Protein AF-A0A9J6CVR7-F1 (afdb_monomer)

Radius of gyration: 28.87 Å; Cα contacts (8 Å, |Δi|>4): 566; chains: 1; bounding box: 54×64×88 Å

pLDDT: mean 74.1, std 21.42, range [26.06, 96.94]

Structure (mmCIF, N/CA/C/O backbone):
data_AF-A0A9J6CVR7-F1
#
_entry.id   AF-A0A9J6CVR7-F1
#
loop_
_atom_site.group_PDB
_atom_site.id
_atom_site.type_symbol
_atom_site.label_atom_id
_atom_site.label_alt_id
_atom_site.label_comp_id
_atom_site.label_asym_id
_atom_site.label_entity_id
_atom_site.label_seq_id
_atom_site.pdbx_PDB_ins_code
_atom_site.Cartn_x
_atom_site.Cartn_y
_atom_site.Cartn_z
_atom_site.occupancy
_atom_site.B_iso_or_equiv
_atom_site.auth_seq_id
_atom_site.auth_comp_id
_atom_site.auth_asym_id
_atom_site.auth_atom_id
_atom_site.pdbx_PDB_model_num
ATOM 1 N N . MET A 1 1 ? -10.198 6.878 -49.786 1.00 35.84 1 MET A N 1
ATOM 2 C CA . MET A 1 1 ? -11.002 5.697 -49.432 1.00 35.84 1 MET A CA 1
ATOM 3 C C . MET A 1 1 ? -11.033 5.727 -47.923 1.00 35.84 1 MET A C 1
ATOM 5 O O . MET A 1 1 ? -10.029 5.409 -47.303 1.00 35.84 1 MET A O 1
ATOM 9 N N . GLU A 1 2 ? -12.059 6.399 -47.412 1.00 42.12 2 GLU A N 1
ATOM 10 C CA . GLU A 1 2 ? -12.252 6.747 -46.003 1.00 42.12 2 GLU A CA 1
ATOM 11 C C . GLU A 1 2 ? -12.715 5.507 -45.232 1.00 42.12 2 GLU A C 1
ATOM 13 O O . GLU A 1 2 ? -13.593 4.789 -45.710 1.00 42.12 2 GLU A O 1
ATOM 18 N N . ASP A 1 3 ? -12.096 5.254 -44.077 1.00 42.41 3 ASP A N 1
ATOM 19 C CA . ASP A 1 3 ? -12.563 4.274 -43.094 1.00 42.41 3 ASP A CA 1
ATOM 20 C C . ASP A 1 3 ? -13.796 4.859 -42.394 1.00 42.41 3 ASP A C 1
ATOM 22 O O . ASP A 1 3 ? -13.687 5.617 -41.430 1.00 42.41 3 ASP A O 1
ATOM 26 N N . ASP A 1 4 ? -14.974 4.552 -42.930 1.00 44.56 4 ASP A N 1
ATOM 27 C CA . ASP A 1 4 ? -16.254 4.876 -42.306 1.00 44.56 4 ASP A CA 1
ATOM 28 C C . ASP A 1 4 ? -16.490 3.871 -41.167 1.00 44.56 4 ASP A C 1
ATOM 30 O O . ASP A 1 4 ? -16.871 2.718 -41.393 1.00 44.56 4 ASP A O 1
ATOM 34 N N . ALA A 1 5 ? -16.160 4.268 -39.935 1.00 52.28 5 ALA A N 1
ATOM 35 C CA . ALA A 1 5 ? -16.483 3.485 -38.747 1.00 52.28 5 ALA A CA 1
ATOM 36 C C . ALA A 1 5 ? -18.003 3.268 -38.707 1.00 52.28 5 ALA A C 1
ATOM 38 O O . ALA A 1 5 ? -18.770 4.227 -38.786 1.00 52.28 5 ALA A O 1
ATOM 39 N N . SER A 1 6 ? -18.455 2.011 -38.611 1.00 62.75 6 SER A N 1
ATOM 40 C CA . SER A 1 6 ? -19.888 1.712 -38.694 1.00 62.75 6 SER A CA 1
ATOM 41 C C . SER A 1 6 ? -20.659 2.459 -37.598 1.00 62.75 6 SER A C 1
ATOM 43 O O . SER A 1 6 ? -20.211 2.512 -36.452 1.00 62.75 6 SER A O 1
ATOM 45 N N . LEU A 1 7 ? -21.823 3.021 -37.940 1.00 58.38 7 LEU A N 1
ATOM 46 C CA . LEU A 1 7 ? -22.671 3.810 -37.033 1.00 58.38 7 LEU A CA 1
ATOM 47 C C . LEU A 1 7 ? -22.890 3.122 -35.667 1.00 58.38 7 LEU A C 1
ATOM 49 O O . LEU A 1 7 ? -22.881 3.787 -34.637 1.00 58.38 7 LEU A O 1
ATOM 53 N N . GLY A 1 8 ? -23.000 1.788 -35.657 1.00 62.91 8 GLY A N 1
ATOM 54 C CA . GLY A 1 8 ? -23.150 0.998 -34.431 1.00 62.91 8 GLY A CA 1
ATOM 55 C C . GLY A 1 8 ? -21.904 0.962 -33.538 1.00 62.91 8 GLY A C 1
ATOM 56 O O . GLY A 1 8 ? -22.034 0.938 -32.319 1.00 62.91 8 GLY A O 1
ATOM 57 N N . GLU A 1 9 ? -20.69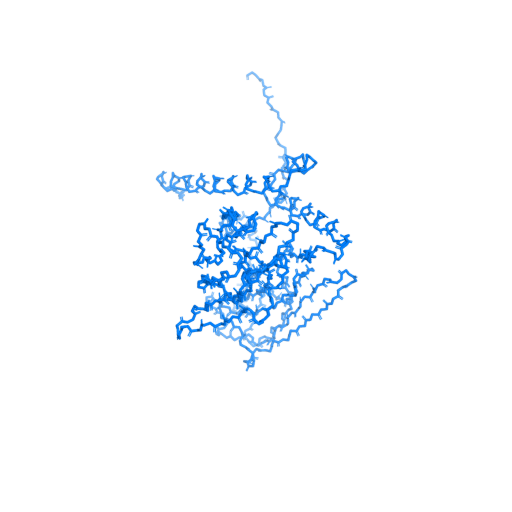7 1.024 -34.106 1.00 57.41 9 GLU A N 1
ATOM 58 C CA . GLU A 1 9 ? -19.443 1.053 -33.335 1.00 57.41 9 GLU A CA 1
ATOM 59 C C . GLU A 1 9 ? -19.229 2.416 -32.652 1.00 57.41 9 GLU A C 1
ATOM 61 O O . GLU A 1 9 ? -18.702 2.500 -31.542 1.00 57.41 9 GLU A O 1
ATOM 66 N N . LEU A 1 10 ? -19.670 3.499 -33.298 1.00 59.75 10 LEU A N 1
ATOM 67 C CA . LEU A 1 10 ? -19.654 4.844 -32.716 1.00 59.75 10 LEU A CA 1
ATOM 68 C C . LEU A 1 10 ? -20.685 4.986 -31.589 1.00 59.75 10 LEU A C 1
ATOM 70 O O . LEU A 1 10 ? -20.388 5.597 -30.563 1.00 59.75 10 LEU A O 1
ATOM 74 N N . GLU A 1 11 ? -21.864 4.386 -31.750 1.00 63.59 11 GLU A N 1
ATOM 75 C CA . GLU A 1 11 ? -22.922 4.383 -30.736 1.00 63.59 11 GLU A CA 1
ATOM 76 C C . GLU A 1 11 ? -22.522 3.558 -29.499 1.00 63.59 11 GLU A C 1
ATOM 78 O O . GLU A 1 11 ? -22.724 3.993 -28.363 1.00 63.59 11 GLU A O 1
ATOM 83 N N . GLU A 1 12 ? -21.840 2.424 -29.694 1.00 67.06 12 GLU A N 1
ATOM 84 C CA . GLU A 1 12 ? -21.252 1.640 -28.601 1.00 67.06 12 GLU A CA 1
ATOM 85 C C . GLU A 1 12 ? -20.166 2.428 -27.851 1.00 67.06 12 GLU A C 1
ATOM 87 O O . GLU A 1 12 ? -20.176 2.474 -26.618 1.00 67.06 12 GLU A O 1
ATOM 92 N N . LYS A 1 13 ? -19.277 3.124 -28.574 1.00 60.06 13 LYS A N 1
ATOM 93 C CA . LYS A 1 13 ? -18.244 3.987 -27.974 1.00 60.06 13 LYS A CA 1
ATOM 94 C C . LYS A 1 13 ? -18.842 5.162 -27.196 1.00 60.06 13 LYS A C 1
ATOM 96 O O . LYS A 1 13 ? -18.343 5.467 -26.115 1.00 60.06 13 LYS A O 1
ATOM 101 N N . ILE A 1 14 ? -19.916 5.784 -27.690 1.00 73.25 14 ILE A N 1
ATOM 102 C CA . ILE A 1 14 ? -20.640 6.849 -26.974 1.00 73.25 14 ILE A CA 1
ATOM 103 C C . ILE A 1 14 ? -21.230 6.311 -25.670 1.00 73.25 14 ILE A C 1
ATOM 105 O O . ILE A 1 14 ? -21.004 6.898 -24.616 1.00 73.25 14 ILE A O 1
ATOM 109 N N . ASN A 1 15 ? -21.905 5.163 -25.695 1.00 70.12 15 ASN A N 1
ATOM 110 C CA . ASN A 1 15 ? -22.479 4.571 -24.483 1.00 70.12 15 ASN A CA 1
ATOM 111 C C . ASN A 1 15 ? -21.400 4.218 -23.444 1.00 70.12 15 ASN A C 1
ATOM 113 O O . ASN A 1 15 ? -21.573 4.482 -22.254 1.00 70.12 15 ASN A O 1
ATOM 117 N N . LEU A 1 16 ? -20.253 3.696 -23.889 1.00 61.88 16 LEU A N 1
ATOM 118 C CA . LEU A 1 16 ? -19.097 3.412 -23.032 1.00 61.88 16 LEU A CA 1
ATOM 119 C C . LEU A 1 16 ? -18.485 4.679 -22.422 1.00 61.88 16 LEU A C 1
ATOM 121 O O . LEU A 1 16 ? -18.107 4.677 -21.250 1.00 61.88 16 LEU A O 1
ATOM 125 N N . LEU A 1 17 ? -18.400 5.762 -23.198 1.00 56.88 17 LEU A N 1
ATOM 126 C CA . LEU A 1 17 ? -17.938 7.061 -22.708 1.00 56.88 17 LEU A CA 1
ATOM 127 C C . LEU A 1 17 ? -18.916 7.667 -21.703 1.00 56.88 17 LEU A C 1
ATOM 129 O O . LEU A 1 17 ? -18.468 8.209 -20.701 1.00 56.88 17 LEU A O 1
ATOM 133 N N . THR A 1 18 ? -20.220 7.498 -21.917 1.00 68.44 18 THR A N 1
ATOM 134 C CA . THR A 1 18 ? -21.256 7.994 -20.998 1.00 68.44 18 THR A CA 1
ATOM 135 C C . THR A 1 18 ? -21.193 7.241 -19.664 1.00 68.44 18 THR A C 1
ATOM 137 O O . THR A 1 18 ? -21.192 7.850 -18.601 1.00 68.44 18 THR A O 1
ATOM 140 N N . LEU A 1 19 ? -21.002 5.915 -19.705 1.00 68.06 19 LEU A N 1
ATOM 141 C CA . LEU A 1 19 ? -20.811 5.089 -18.506 1.00 68.06 19 LEU A CA 1
ATOM 142 C C . LEU A 1 19 ? -19.528 5.457 -17.734 1.00 68.06 19 LEU A C 1
ATOM 144 O O . LEU A 1 19 ? -19.518 5.474 -16.499 1.00 68.06 19 LEU A O 1
ATOM 148 N N . LYS A 1 20 ? -18.434 5.743 -18.456 1.00 58.56 20 LYS A N 1
ATOM 149 C CA . LYS A 1 20 ? -17.189 6.240 -17.850 1.00 58.56 20 LYS A CA 1
ATOM 150 C C . LYS A 1 20 ? -17.390 7.626 -17.241 1.00 58.56 20 LYS A C 1
ATOM 152 O O . LYS A 1 20 ? -16.927 7.846 -16.131 1.00 58.56 20 LYS A O 1
ATOM 157 N N . GLU A 1 21 ? -18.085 8.529 -17.926 1.00 69.56 21 GLU A N 1
ATOM 158 C CA . GLU A 1 21 ? -18.398 9.869 -17.424 1.00 69.56 21 GLU A CA 1
ATOM 159 C C . GLU A 1 21 ? -19.209 9.804 -16.123 1.00 69.56 21 GLU A C 1
ATOM 161 O O . GLU A 1 21 ? -18.856 10.472 -15.156 1.00 69.56 21 GLU A O 1
ATOM 166 N N . ASP A 1 22 ? -20.227 8.948 -16.056 1.00 63.88 22 ASP A N 1
ATOM 167 C CA . ASP A 1 22 ? -21.040 8.773 -14.848 1.00 63.88 22 ASP A CA 1
ATOM 168 C C . ASP A 1 22 ? -20.244 8.140 -13.696 1.00 63.88 22 ASP A C 1
ATOM 170 O O . ASP A 1 22 ? -20.349 8.585 -12.554 1.00 63.88 22 ASP A O 1
ATOM 174 N N . SER A 1 23 ? -19.380 7.160 -13.988 1.00 59.41 23 SER A N 1
ATOM 175 C CA . SER A 1 23 ? -18.484 6.567 -12.978 1.00 59.41 23 SER A CA 1
ATOM 176 C C . SER A 1 23 ? -17.475 7.583 -12.432 1.00 59.41 23 SER A C 1
ATOM 178 O O . SER A 1 23 ? -17.132 7.548 -11.253 1.00 59.41 23 SER A O 1
ATOM 180 N N . LEU A 1 24 ? -16.998 8.494 -13.286 1.00 60.06 24 LEU A N 1
ATOM 181 C CA . LEU A 1 24 ? -16.103 9.579 -12.888 1.00 60.06 24 LEU A CA 1
ATOM 182 C C . LEU A 1 24 ? -16.838 10.652 -12.078 1.00 60.06 24 LEU A C 1
ATOM 184 O O . LEU A 1 24 ? -16.281 11.133 -11.099 1.00 60.06 24 LEU A O 1
ATOM 188 N N . LYS A 1 25 ? -18.088 10.982 -12.427 1.00 60.56 25 LYS A N 1
ATOM 189 C CA . LYS A 1 25 ? -18.932 11.906 -11.649 1.00 60.56 25 LYS A CA 1
ATOM 190 C C . LYS A 1 25 ? -19.251 11.368 -10.257 1.00 60.56 25 LYS A C 1
ATOM 192 O O . LYS A 1 25 ? -19.246 12.142 -9.306 1.00 60.56 25 LYS A O 1
ATOM 197 N N . GLU A 1 26 ? -19.508 10.067 -10.125 1.00 65.12 26 GLU A N 1
ATOM 198 C CA . GLU A 1 26 ? -19.735 9.454 -8.812 1.00 65.12 26 GLU A CA 1
ATOM 199 C C . GLU A 1 26 ? -18.463 9.499 -7.954 1.00 65.12 26 GLU A C 1
ATOM 201 O O . GLU A 1 26 ? -18.525 9.870 -6.786 1.00 65.12 26 GLU A O 1
ATOM 206 N N . LEU A 1 27 ? -17.296 9.219 -8.547 1.00 57.91 27 LEU A N 1
ATOM 207 C CA . LEU A 1 27 ? -16.013 9.334 -7.851 1.00 57.91 27 LEU A CA 1
ATOM 208 C C . LEU A 1 27 ? -15.696 10.786 -7.446 1.00 57.91 27 LEU A C 1
ATOM 210 O O . LEU A 1 27 ? -15.232 11.014 -6.331 1.00 57.91 27 LEU A O 1
ATOM 214 N N . ASP A 1 28 ? -15.962 11.765 -8.318 1.00 60.44 28 ASP A N 1
ATOM 215 C CA . ASP A 1 28 ? -15.802 13.193 -8.005 1.00 60.44 28 ASP A CA 1
ATOM 216 C C . ASP A 1 28 ? -16.726 13.602 -6.845 1.00 60.44 28 ASP A C 1
ATOM 218 O O . ASP A 1 28 ? -16.272 14.248 -5.903 1.00 60.44 28 ASP A O 1
ATOM 222 N N . ARG A 1 29 ? -17.985 13.143 -6.844 1.00 63.59 29 ARG A N 1
ATOM 223 C CA . ARG A 1 29 ? -18.943 13.384 -5.753 1.00 63.59 29 ARG A CA 1
ATOM 224 C C . ARG A 1 29 ? -18.485 12.754 -4.431 1.00 63.59 29 ARG A C 1
ATOM 226 O O . ARG A 1 29 ? -18.642 13.364 -3.376 1.00 63.59 29 ARG A O 1
ATOM 233 N N . GLU A 1 30 ? -17.916 11.549 -4.463 1.00 56.38 30 GLU A N 1
ATOM 234 C CA . GLU A 1 30 ? -17.335 10.900 -3.278 1.00 56.38 30 GLU A CA 1
ATOM 235 C C . GLU A 1 30 ? -16.124 11.669 -2.718 1.00 56.38 30 GLU A C 1
ATOM 237 O O . GLU A 1 30 ? -15.937 11.713 -1.500 1.00 56.38 30 GLU A O 1
ATOM 242 N N . ILE A 1 31 ? -15.317 12.294 -3.584 1.00 57.31 31 ILE A N 1
ATOM 243 C CA . ILE A 1 31 ? -14.180 13.137 -3.185 1.00 57.31 31 ILE A CA 1
ATOM 244 C C . ILE A 1 31 ? -14.669 14.466 -2.592 1.00 57.31 31 ILE A C 1
ATOM 246 O O . ILE A 1 31 ? -14.174 14.870 -1.542 1.00 57.31 31 ILE A O 1
ATOM 250 N N . GLU A 1 32 ? -15.646 15.113 -3.226 1.00 55.88 32 GLU A N 1
ATOM 251 C CA . GLU A 1 32 ? -16.218 16.407 -2.822 1.00 55.88 32 GLU A CA 1
ATOM 252 C C . GLU A 1 32 ? -16.881 16.327 -1.434 1.00 55.88 32 GLU A C 1
ATOM 254 O O . GLU A 1 32 ? -16.589 17.135 -0.557 1.00 55.88 32 GLU A O 1
ATOM 259 N N . ILE A 1 33 ? -17.640 15.257 -1.158 1.00 56.97 33 ILE A N 1
ATOM 260 C CA . ILE A 1 33 ? -18.230 14.988 0.172 1.00 56.97 33 ILE A CA 1
ATOM 261 C C . ILE A 1 33 ? -17.158 14.817 1.267 1.00 56.97 33 ILE A C 1
ATOM 263 O O . ILE A 1 33 ? -17.430 15.023 2.450 1.00 56.97 33 ILE A O 1
ATOM 267 N N . GLY A 1 34 ? -15.938 14.416 0.903 1.00 50.47 34 GLY A N 1
ATOM 268 C CA . GLY A 1 34 ? -14.831 14.237 1.841 1.00 50.47 34 GLY A CA 1
ATOM 269 C C . GLY A 1 34 ? -14.043 15.512 2.157 1.00 50.47 34 GLY A C 1
ATOM 270 O O . GLY A 1 34 ? -13.235 15.487 3.090 1.00 50.47 34 GLY A O 1
ATOM 271 N N . VAL A 1 35 ? -14.232 16.596 1.393 1.00 54.53 35 VAL A N 1
ATOM 272 C CA . VAL A 1 35 ? -13.393 17.803 1.447 1.00 54.53 35 VAL A CA 1
ATOM 273 C C . VAL A 1 35 ? -14.254 19.079 1.356 1.00 54.53 35 VAL A C 1
ATOM 275 O O . VAL A 1 35 ? -14.169 19.823 0.387 1.00 54.53 35 VAL A O 1
ATOM 278 N N . GLU A 1 36 ? -15.080 19.335 2.379 1.00 53.09 36 GLU A N 1
ATOM 279 C CA . GLU A 1 36 ? -15.975 20.511 2.509 1.00 53.09 36 GLU A CA 1
ATOM 280 C C . GLU A 1 36 ? -15.219 21.842 2.775 1.00 53.09 36 GLU A C 1
ATOM 282 O O . GLU A 1 36 ? -15.427 22.499 3.797 1.00 53.09 36 GLU A O 1
ATOM 287 N N . ASP A 1 37 ? -14.293 22.247 1.903 1.00 64.19 37 ASP A N 1
ATOM 288 C CA . ASP A 1 37 ? -13.669 23.580 1.954 1.00 64.19 37 ASP A CA 1
ATOM 289 C C . ASP A 1 37 ? -14.111 24.402 0.736 1.00 64.19 37 ASP A C 1
ATOM 291 O O . ASP A 1 37 ? -13.716 24.097 -0.389 1.00 64.19 37 ASP A O 1
ATOM 295 N N . ASP A 1 38 ? -14.893 25.465 0.956 1.00 64.12 38 ASP A N 1
ATOM 296 C CA . ASP A 1 38 ? -15.423 26.362 -0.087 1.00 64.12 38 ASP A CA 1
ATOM 297 C C . ASP A 1 38 ? -14.315 26.901 -1.018 1.00 64.12 38 ASP A C 1
ATOM 299 O O . ASP A 1 38 ? -14.521 27.112 -2.215 1.00 64.12 38 ASP A O 1
ATOM 303 N N . ALA A 1 39 ? -13.092 27.075 -0.500 1.00 62.19 39 ALA A N 1
ATOM 304 C CA . ALA A 1 39 ? -11.959 27.518 -1.305 1.00 62.19 39 ALA A CA 1
ATOM 305 C C . ALA A 1 39 ? -11.471 26.439 -2.290 1.00 62.19 39 ALA A C 1
ATOM 307 O O . ALA A 1 39 ? -10.783 26.750 -3.263 1.00 62.19 39 ALA A O 1
ATOM 308 N N . LEU A 1 4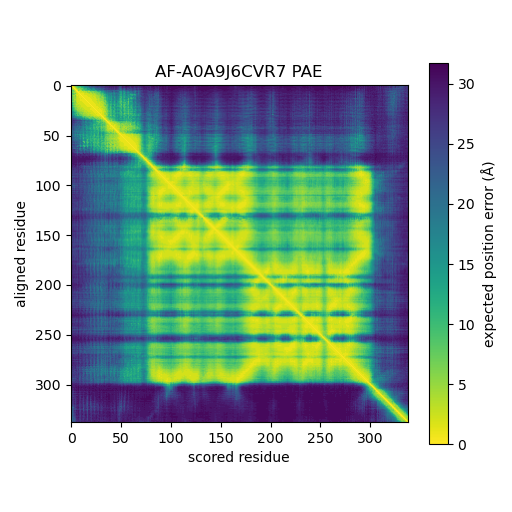0 ? -11.692 25.150 -2.008 1.00 63.94 40 LEU A N 1
ATOM 309 C CA . LEU A 1 40 ? -11.318 24.032 -2.884 1.00 63.94 40 LEU A CA 1
ATOM 310 C C . LEU A 1 40 ? -12.264 23.928 -4.078 1.00 63.94 40 LEU A C 1
ATOM 312 O O . LEU A 1 40 ? -11.791 23.738 -5.200 1.00 63.94 40 LEU A O 1
ATOM 316 N N . GLU A 1 41 ? -13.565 24.086 -3.845 1.00 64.38 41 GLU A N 1
ATOM 317 C CA . GLU A 1 41 ? -14.576 24.028 -4.902 1.00 64.38 41 GLU A CA 1
ATOM 318 C C . GLU A 1 41 ? -14.339 25.116 -5.961 1.00 64.38 41 GLU A C 1
ATOM 320 O O . GLU A 1 41 ? -14.358 24.823 -7.158 1.00 64.38 41 GLU A O 1
ATOM 325 N N . GLU A 1 42 ? -13.995 26.345 -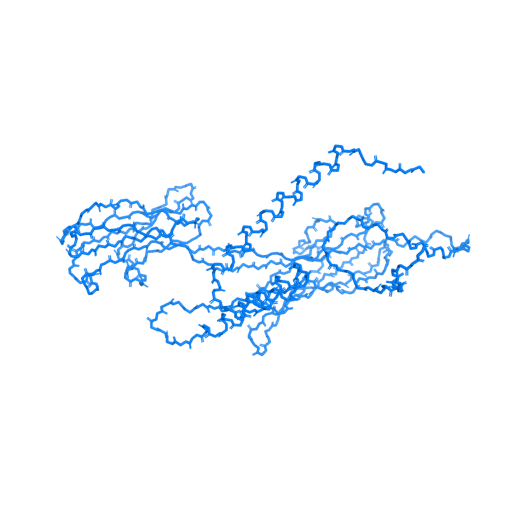5.553 1.00 68.69 42 GLU A N 1
ATOM 326 C CA . GLU A 1 42 ? -13.698 27.445 -6.485 1.00 68.69 42 GLU A CA 1
ATOM 327 C C . GLU A 1 42 ? -12.450 27.187 -7.354 1.00 68.69 42 GLU A C 1
ATOM 329 O O . GLU A 1 42 ? -12.453 27.474 -8.556 1.00 68.69 42 GLU A O 1
ATOM 334 N N . GLU A 1 43 ? -11.385 26.606 -6.788 1.00 62.28 43 GLU A N 1
ATOM 335 C CA . GLU A 1 43 ? -10.147 26.298 -7.524 1.00 62.28 43 GLU A CA 1
ATOM 336 C C . GLU A 1 43 ? -10.326 25.118 -8.495 1.00 62.28 43 GLU A C 1
ATOM 338 O O . GLU A 1 43 ? -9.802 25.153 -9.613 1.00 62.28 43 GLU A O 1
ATOM 343 N N . ILE A 1 44 ? -11.093 24.091 -8.105 1.00 64.75 44 ILE A N 1
ATOM 344 C CA . ILE A 1 44 ? -11.445 22.966 -8.988 1.00 64.75 44 ILE A CA 1
ATOM 345 C C . ILE A 1 44 ? -12.369 23.440 -10.118 1.00 64.75 44 ILE A C 1
ATOM 347 O O . ILE A 1 44 ? -12.180 23.044 -11.275 1.00 64.75 44 ILE A O 1
ATOM 351 N N . ALA A 1 45 ? -13.339 24.306 -9.811 1.00 66.69 45 ALA A N 1
ATOM 352 C CA . ALA A 1 45 ? -14.282 24.855 -10.783 1.00 66.69 45 ALA A CA 1
ATOM 353 C C . ALA A 1 45 ? -13.592 25.701 -11.867 1.00 66.69 45 ALA A C 1
ATOM 355 O O . ALA A 1 45 ? -14.046 25.714 -13.012 1.00 66.69 45 ALA A O 1
ATOM 356 N N . CYS A 1 46 ? -12.472 26.353 -11.539 1.00 64.06 46 CYS A N 1
ATOM 357 C CA . CYS A 1 46 ? -11.691 27.152 -12.487 1.00 64.06 46 CYS A CA 1
ATOM 358 C C . CYS A 1 46 ? -10.752 26.331 -13.393 1.00 64.06 46 CYS A C 1
ATOM 360 O O . CYS A 1 46 ? -10.135 26.896 -14.297 1.00 64.06 46 CYS A O 1
ATOM 362 N N . SER A 1 47 ? -10.611 25.019 -13.177 1.00 65.69 47 SER A N 1
ATOM 363 C CA . SER A 1 47 ? -9.719 24.173 -13.975 1.00 65.69 47 SER A CA 1
ATOM 364 C C . SER A 1 47 ? -10.437 23.560 -15.184 1.00 65.69 47 SER A C 1
ATOM 366 O O . SER A 1 47 ? -11.433 22.849 -15.048 1.00 65.69 47 SER A O 1
ATOM 368 N N . GLU A 1 48 ? -9.913 23.787 -16.392 1.00 63.03 48 GLU A N 1
ATOM 369 C CA . GLU A 1 48 ? -10.559 23.357 -17.645 1.00 63.03 48 GLU A CA 1
ATOM 370 C C . GLU A 1 48 ? -10.282 21.886 -18.027 1.00 63.03 48 GLU A C 1
ATOM 372 O O . GLU A 1 48 ? -10.915 21.353 -18.938 1.00 63.03 48 GLU A O 1
ATOM 377 N N . ASN A 1 49 ? -9.352 21.195 -17.351 1.00 70.69 49 ASN A N 1
ATOM 378 C CA . ASN A 1 49 ? -8.897 19.849 -17.728 1.00 70.69 49 ASN A CA 1
ATOM 379 C C . ASN A 1 49 ? -8.964 18.856 -16.555 1.00 70.69 49 ASN A C 1
ATOM 381 O O . ASN A 1 49 ? -8.480 19.151 -15.469 1.00 70.69 49 ASN A O 1
ATOM 385 N N . TYR A 1 50 ? -9.469 17.638 -16.790 1.00 51.94 50 TYR A N 1
ATOM 386 C CA . TYR A 1 50 ? -9.566 16.564 -15.790 1.00 51.94 50 TYR A CA 1
ATOM 387 C C . TYR A 1 50 ? -8.232 16.233 -15.092 1.00 51.94 50 TYR A C 1
ATOM 389 O O . TYR A 1 50 ? -8.177 16.110 -13.870 1.00 51.94 50 TYR A O 1
ATOM 397 N N . LYS A 1 51 ? -7.118 16.182 -15.838 1.00 53.56 51 LYS A N 1
ATOM 398 C CA . LYS A 1 51 ? -5.776 15.966 -15.258 1.00 53.56 51 LYS A CA 1
ATOM 399 C C . LYS A 1 51 ? -5.368 17.110 -14.326 1.00 53.56 51 LYS A C 1
ATOM 401 O O . LYS A 1 51 ? -4.648 16.900 -13.356 1.00 53.56 51 LYS A O 1
ATOM 406 N N . GLU A 1 52 ? -5.823 18.320 -14.621 1.00 63.50 52 GLU A N 1
ATOM 407 C CA . GLU A 1 52 ? -5.522 19.522 -13.851 1.00 63.50 52 GLU A CA 1
ATOM 408 C C . GLU A 1 52 ? -6.431 19.644 -12.621 1.00 63.50 52 GLU A C 1
ATOM 410 O O . GLU A 1 52 ? -5.911 19.892 -11.539 1.00 63.50 52 GLU A O 1
ATOM 415 N N . LYS A 1 53 ? -7.718 19.289 -12.735 1.00 64.62 53 LYS A N 1
ATOM 416 C CA . LYS A 1 53 ? -8.643 19.112 -11.600 1.00 64.62 53 LYS A CA 1
ATOM 417 C C . LYS A 1 53 ? -8.122 18.100 -10.584 1.00 64.62 53 LYS A C 1
ATOM 419 O O . LYS A 1 53 ? -8.038 18.412 -9.399 1.00 64.62 53 LYS A O 1
ATOM 424 N N . ILE A 1 54 ? -7.679 16.926 -11.051 1.00 63.47 54 ILE A N 1
ATOM 425 C CA . ILE A 1 54 ? -7.053 15.914 -10.187 1.00 63.47 54 ILE A CA 1
ATOM 426 C C . ILE A 1 54 ? -5.807 16.476 -9.503 1.00 63.47 54 ILE A C 1
ATOM 428 O O . ILE A 1 54 ? -5.595 16.222 -8.320 1.00 63.47 54 ILE A O 1
ATOM 432 N N . ASN A 1 55 ? -4.965 17.217 -10.227 1.00 62.66 55 ASN A N 1
ATOM 433 C CA . ASN A 1 55 ? -3.753 17.790 -9.648 1.00 62.66 55 ASN A CA 1
ATOM 434 C C . ASN A 1 55 ? -4.073 18.857 -8.591 1.00 62.66 55 ASN A C 1
ATOM 436 O O . ASN A 1 55 ? -3.464 18.820 -7.529 1.00 62.66 55 ASN A O 1
ATOM 440 N N . VAL A 1 56 ? -5.047 19.739 -8.838 1.00 65.81 56 VAL A N 1
ATOM 441 C CA . VAL A 1 56 ? -5.504 20.764 -7.882 1.00 65.81 56 VAL A CA 1
ATOM 442 C C . VAL A 1 56 ? -6.066 20.111 -6.619 1.00 65.81 56 VAL A C 1
ATOM 444 O O . VAL A 1 56 ? -5.575 20.381 -5.521 1.00 65.81 56 VAL A O 1
ATOM 447 N N . ALA A 1 57 ? -7.010 19.177 -6.773 1.00 62.94 57 ALA A N 1
ATOM 448 C CA . ALA A 1 57 ? -7.590 18.435 -5.656 1.00 62.94 57 ALA A CA 1
ATOM 449 C C . ALA A 1 57 ? -6.510 17.691 -4.855 1.00 62.94 57 ALA A C 1
ATOM 451 O O . ALA A 1 57 ? -6.443 17.786 -3.630 1.00 62.94 57 ALA A O 1
ATOM 452 N N . ARG A 1 58 ? -5.586 17.014 -5.547 1.00 67.31 58 ARG A N 1
ATOM 453 C CA . ARG A 1 58 ? -4.458 16.307 -4.927 1.00 67.31 58 ARG A CA 1
ATOM 454 C C . ARG A 1 58 ? -3.539 17.251 -4.154 1.00 67.31 58 ARG A C 1
ATOM 456 O O . ARG A 1 58 ? -3.202 16.938 -3.016 1.00 67.31 58 ARG A O 1
ATOM 463 N N . THR A 1 59 ? -3.124 18.375 -4.738 1.00 61.12 59 THR A N 1
ATOM 464 C CA . THR A 1 59 ? -2.225 19.342 -4.086 1.00 61.12 59 THR A CA 1
ATOM 465 C C . THR A 1 59 ? -2.867 19.947 -2.843 1.00 61.12 59 THR A C 1
ATOM 467 O O . THR A 1 59 ? -2.199 20.096 -1.822 1.00 61.12 59 THR A O 1
ATOM 470 N N . LYS A 1 60 ? -4.167 20.234 -2.878 1.00 64.69 60 LYS A N 1
ATOM 471 C CA . LYS A 1 60 ? -4.875 20.805 -1.730 1.00 64.69 60 LYS A CA 1
ATOM 472 C C . LYS A 1 60 ? -5.125 19.785 -0.622 1.00 64.69 60 LYS A C 1
ATOM 474 O O . LYS A 1 60 ? -4.843 20.081 0.534 1.00 64.69 60 LYS A O 1
ATOM 479 N N . VAL A 1 61 ? -5.500 18.549 -0.965 1.00 63.03 61 VAL A N 1
ATOM 480 C CA . VAL A 1 61 ? -5.554 17.433 -0.001 1.00 63.03 61 VAL A CA 1
ATOM 481 C C . VAL A 1 61 ? -4.176 17.185 0.622 1.00 63.03 61 VAL A C 1
ATOM 483 O O . VAL A 1 61 ? -4.076 16.963 1.827 1.00 63.03 61 VAL A O 1
ATOM 486 N N . GLN A 1 62 ? -3.093 17.281 -0.156 1.00 60.66 62 GLN A N 1
ATOM 487 C CA . GLN A 1 62 ? -1.731 17.249 0.383 1.00 60.66 62 GLN A CA 1
ATOM 488 C C . GLN A 1 62 ? -1.502 18.409 1.367 1.00 60.66 62 GLN A C 1
ATOM 490 O O . GLN A 1 62 ? -1.037 18.176 2.480 1.00 60.66 62 GLN A O 1
ATOM 495 N N . LEU A 1 63 ? -1.869 19.646 1.033 1.00 60.34 63 LEU A N 1
ATOM 496 C CA . LEU A 1 63 ? -1.745 20.780 1.960 1.00 60.34 63 LEU A CA 1
ATOM 497 C C . LEU A 1 63 ? -2.552 20.572 3.255 1.00 60.34 63 LEU A C 1
ATOM 499 O O . LEU A 1 63 ? -1.989 20.713 4.339 1.00 60.34 63 LEU A O 1
ATOM 503 N N . MET A 1 64 ? -3.799 20.109 3.169 1.00 57.06 64 MET A N 1
ATOM 504 C CA . MET A 1 64 ? -4.628 19.778 4.336 1.00 57.06 64 MET A CA 1
ATOM 505 C C . MET A 1 64 ? -4.007 18.664 5.194 1.00 57.06 64 MET A C 1
ATOM 507 O O . MET A 1 64 ? -3.935 18.766 6.419 1.00 57.06 64 MET A O 1
ATOM 511 N N . LEU A 1 65 ? -3.456 17.617 4.570 1.00 53.97 65 LEU A N 1
ATOM 512 C CA . LEU A 1 65 ? -2.714 16.560 5.270 1.00 53.97 65 LEU A CA 1
ATOM 513 C C . LEU A 1 65 ? -1.430 17.075 5.938 1.00 53.97 65 LEU A C 1
ATOM 515 O O . LEU A 1 65 ? -0.967 16.498 6.924 1.00 53.97 65 LEU A O 1
ATOM 519 N N . ARG A 1 66 ? -0.816 18.137 5.405 1.00 54.59 66 ARG A N 1
ATOM 520 C CA . ARG A 1 66 ? 0.352 18.800 6.004 1.00 54.59 66 ARG A CA 1
ATOM 521 C C . ARG A 1 66 ? -0.047 19.614 7.236 1.00 54.59 66 ARG A C 1
ATOM 523 O O . ARG A 1 66 ? 0.690 19.587 8.219 1.00 54.59 66 ARG A O 1
ATOM 530 N N . GLU A 1 67 ? -1.207 20.261 7.227 1.00 52.06 67 GLU A N 1
ATOM 531 C CA . GLU A 1 67 ? -1.749 20.993 8.383 1.00 52.06 67 GLU A CA 1
ATOM 532 C C . GLU A 1 67 ? -2.249 20.062 9.499 1.00 52.06 67 GLU A C 1
ATOM 534 O O . GLU A 1 67 ? -2.091 20.363 10.680 1.00 52.06 67 GLU A O 1
ATOM 539 N N . LEU A 1 68 ? -2.734 18.869 9.141 1.00 50.38 68 LEU A N 1
ATOM 540 C CA . LEU A 1 68 ? -3.080 17.794 10.082 1.00 50.38 68 LEU A CA 1
ATOM 541 C C . LEU A 1 68 ? -1.853 17.104 10.711 1.00 50.38 68 LEU A C 1
ATOM 543 O O . LEU A 1 68 ? -1.999 16.219 11.562 1.00 50.38 68 LEU A O 1
ATOM 547 N N . SER A 1 69 ? -0.629 17.488 10.328 1.00 43.38 69 SER A N 1
ATOM 548 C CA . SER A 1 69 ? 0.580 16.938 10.933 1.00 43.38 69 SER A CA 1
ATOM 549 C C . SER A 1 69 ? 0.826 17.526 12.333 1.00 43.38 69 SER A C 1
ATOM 551 O O . SER A 1 69 ? 1.269 18.653 12.515 1.00 43.38 69 SER A O 1
ATOM 553 N N . CYS A 1 70 ? 0.547 16.698 13.343 1.00 50.34 70 CYS A N 1
ATOM 554 C CA . CYS A 1 70 ? 0.961 16.832 14.742 1.00 50.34 70 CYS A CA 1
ATOM 555 C C . CYS A 1 70 ? 0.597 18.144 15.462 1.00 50.34 70 CYS A C 1
ATOM 557 O O . CYS A 1 70 ? 1.465 18.946 15.806 1.00 50.34 70 CYS A O 1
ATOM 559 N N . THR A 1 71 ? -0.652 18.231 15.923 1.00 36.97 71 THR A N 1
ATOM 560 C CA . THR A 1 71 ? -0.922 18.800 17.251 1.00 36.97 71 THR A CA 1
ATOM 561 C C . THR A 1 71 ? -1.484 17.704 18.165 1.00 36.97 71 THR A C 1
ATOM 563 O O . THR A 1 71 ? -2.548 17.145 17.938 1.00 36.97 71 THR A O 1
ATOM 566 N N . ASN A 1 72 ? -0.711 17.379 19.205 1.00 37.97 72 ASN A N 1
ATOM 567 C CA . ASN A 1 72 ? -0.995 16.458 20.315 1.00 37.97 72 ASN A CA 1
ATOM 568 C C . ASN A 1 72 ? -0.973 14.939 20.044 1.00 37.97 72 ASN A C 1
ATOM 570 O O . ASN A 1 72 ? -1.908 14.327 19.539 1.00 37.97 72 ASN A O 1
ATOM 574 N N . ALA A 1 73 ? 0.065 14.304 20.596 1.00 36.12 73 ALA A N 1
ATOM 575 C CA . ALA A 1 73 ? 0.278 12.859 20.719 1.00 36.12 73 ALA A CA 1
ATOM 576 C C . ALA A 1 73 ? -0.717 12.122 21.656 1.00 36.12 73 ALA A C 1
ATOM 578 O O . ALA A 1 73 ? -0.397 11.056 22.180 1.00 36.12 73 ALA A O 1
ATOM 579 N N . ALA A 1 74 ? -1.906 12.680 21.910 1.00 41.06 74 ALA A N 1
ATOM 580 C CA . ALA A 1 74 ? -2.894 12.117 22.838 1.00 41.06 74 ALA A CA 1
ATOM 581 C C . ALA A 1 74 ? -4.031 11.343 22.143 1.00 41.06 74 ALA A C 1
ATOM 583 O O . ALA A 1 74 ? -4.671 10.506 22.779 1.00 41.06 74 ALA A O 1
ATOM 584 N N . SER A 1 75 ? -4.232 11.560 20.843 1.00 40.41 75 SER A N 1
ATOM 585 C CA . SER A 1 75 ? -5.147 10.787 20.001 1.00 40.41 75 SER A CA 1
ATOM 586 C C . SER A 1 75 ? -4.286 10.044 18.987 1.00 40.41 75 SER A C 1
ATOM 588 O O . SER A 1 75 ? -3.605 10.681 18.193 1.00 40.41 75 SER A O 1
ATOM 590 N N . GLY A 1 76 ? -4.239 8.713 19.049 1.00 40.62 76 GLY A N 1
ATOM 591 C CA . GLY A 1 76 ? -3.304 7.849 18.308 1.00 40.62 76 GLY A CA 1
ATOM 592 C C . GLY A 1 76 ? -3.416 7.844 16.775 1.00 40.62 76 GLY A C 1
ATOM 593 O O . GLY A 1 76 ? -3.094 6.834 16.160 1.00 40.62 76 GLY A O 1
ATOM 594 N N . LEU A 1 77 ? -3.842 8.937 16.143 1.00 40.28 77 LEU A N 1
ATOM 595 C CA . LEU A 1 77 ? -3.927 9.097 14.697 1.00 40.28 77 LEU A CA 1
ATOM 596 C C . LEU A 1 77 ? -2.936 10.170 14.217 1.00 40.28 77 LEU A C 1
ATOM 598 O O . LEU A 1 77 ? -3.312 11.249 13.776 1.00 40.28 77 LEU A O 1
ATOM 602 N N . CYS A 1 78 ? -1.636 9.876 14.290 1.00 38.88 78 CYS A N 1
ATOM 603 C CA . CYS A 1 78 ? -0.660 10.603 13.476 1.00 38.88 78 CYS A CA 1
ATOM 604 C C . CYS A 1 78 ? -0.785 10.100 12.034 1.00 38.88 78 CYS A C 1
ATOM 606 O O . CYS A 1 78 ? -0.183 9.080 11.683 1.00 38.88 78 CYS A O 1
ATOM 608 N N . ILE A 1 79 ? -1.564 10.790 11.197 1.00 44.81 79 ILE A N 1
ATOM 609 C CA . ILE A 1 79 ? -1.569 10.527 9.756 1.00 44.81 79 ILE A CA 1
ATOM 610 C C . ILE A 1 79 ? -0.190 10.940 9.232 1.00 44.81 79 ILE A C 1
ATOM 612 O O . ILE A 1 79 ? 0.148 12.119 9.155 1.00 44.81 79 ILE A O 1
ATOM 616 N N . ARG A 1 80 ? 0.663 9.958 8.924 1.00 53.25 80 ARG A N 1
ATOM 617 C CA . ARG A 1 80 ? 1.926 10.225 8.232 1.00 53.25 80 ARG A CA 1
ATOM 618 C C . ARG A 1 80 ? 1.565 10.676 6.822 1.00 53.25 80 ARG A C 1
ATOM 620 O O . ARG A 1 80 ? 1.089 9.856 6.045 1.00 53.25 80 ARG A O 1
ATOM 627 N N . HIS A 1 81 ? 1.780 11.954 6.517 1.00 61.88 81 HIS A N 1
ATOM 628 C CA . HIS A 1 81 ? 1.540 12.526 5.195 1.00 61.88 81 HIS A CA 1
ATOM 629 C C . HIS A 1 81 ? 2.218 11.653 4.123 1.00 61.88 81 HIS A C 1
ATOM 631 O O . HIS A 1 81 ? 3.447 11.525 4.088 1.00 61.88 81 HIS A O 1
ATOM 637 N N . ALA A 1 82 ? 1.399 11.001 3.299 1.00 67.44 82 ALA A N 1
ATOM 638 C CA . ALA A 1 82 ? 1.841 10.210 2.163 1.00 67.44 82 ALA A CA 1
ATOM 639 C C . ALA A 1 82 ? 2.035 11.133 0.961 1.00 67.44 82 ALA A C 1
ATOM 641 O O . ALA A 1 82 ? 1.158 11.937 0.653 1.00 67.44 82 ALA A O 1
ATOM 642 N N . VAL A 1 83 ? 3.171 11.011 0.280 1.00 73.69 83 VAL A N 1
ATOM 643 C CA . VAL A 1 83 ? 3.461 11.781 -0.934 1.00 73.69 83 VAL A CA 1
ATOM 644 C C . VAL A 1 83 ? 3.517 10.797 -2.085 1.00 73.69 83 VAL A C 1
ATOM 646 O O . VAL A 1 83 ? 4.495 10.067 -2.255 1.00 73.69 83 VAL A O 1
ATOM 649 N N . LEU A 1 84 ? 2.425 10.744 -2.839 1.00 68.44 84 LEU A N 1
ATOM 650 C CA . LEU A 1 84 ? 2.368 10.017 -4.096 1.00 68.44 84 LEU A CA 1
ATOM 651 C C . LEU A 1 84 ? 2.936 10.932 -5.191 1.00 68.44 84 LEU A C 1
ATOM 653 O O . LEU A 1 84 ? 2.443 12.054 -5.333 1.00 68.44 84 LEU A O 1
ATOM 657 N N . PRO A 1 85 ? 3.976 10.510 -5.925 1.00 67.38 85 PRO A N 1
ATOM 658 C CA . PRO A 1 85 ? 4.540 11.316 -7.002 1.00 67.38 85 PRO A CA 1
ATOM 659 C C . PRO A 1 85 ? 3.527 11.472 -8.142 1.00 67.38 85 PRO A C 1
ATOM 661 O O . PRO A 1 85 ? 2.748 10.565 -8.430 1.00 67.38 85 PRO A O 1
ATOM 664 N N . LEU A 1 86 ? 3.524 12.656 -8.758 1.00 63.75 86 LEU A N 1
ATOM 665 C CA . LEU A 1 86 ? 2.561 13.042 -9.796 1.00 63.75 86 LEU A CA 1
ATOM 666 C C . LEU A 1 86 ? 2.921 12.511 -11.192 1.00 63.75 86 LEU A C 1
ATOM 668 O O . LEU A 1 86 ? 2.067 12.531 -12.076 1.00 63.75 86 LEU A O 1
ATOM 672 N N . GLU A 1 87 ? 4.168 12.086 -11.392 1.00 77.62 87 GLU A N 1
ATOM 673 C CA . GLU A 1 87 ? 4.732 11.741 -12.696 1.00 77.62 87 GLU A CA 1
ATOM 674 C C . GLU A 1 87 ? 5.249 10.301 -12.728 1.00 77.62 87 GLU A C 1
ATOM 676 O O . GLU A 1 87 ? 5.669 9.742 -11.709 1.00 77.62 87 GLU A O 1
ATOM 681 N N . ASP A 1 88 ? 5.249 9.724 -13.928 1.00 88.69 88 ASP A N 1
ATOM 682 C CA . ASP A 1 88 ? 5.837 8.418 -14.194 1.00 88.69 88 ASP A CA 1
ATOM 683 C C . ASP A 1 88 ? 7.371 8.433 -14.040 1.00 88.69 88 ASP A C 1
ATOM 685 O O . ASP A 1 88 ? 8.017 9.482 -14.137 1.00 88.69 88 ASP A O 1
ATOM 689 N N . PRO A 1 89 ? 8.005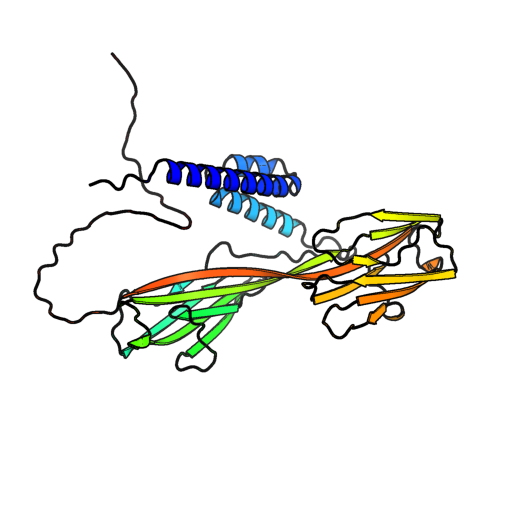 7.267 -13.812 1.00 93.62 89 PRO A N 1
ATOM 690 C CA . PRO A 1 89 ? 9.458 7.165 -13.725 1.00 93.62 89 PRO A CA 1
ATOM 691 C C . PRO A 1 89 ? 10.148 7.674 -14.993 1.00 93.62 89 PRO A C 1
ATOM 693 O O . PRO A 1 89 ? 9.791 7.293 -16.098 1.00 93.62 89 PRO A O 1
ATOM 696 N N . ILE A 1 90 ? 11.201 8.475 -14.876 1.00 94.88 90 ILE A N 1
ATOM 697 C CA . ILE A 1 90 ? 11.879 9.045 -16.049 1.00 94.88 90 ILE A CA 1
ATOM 698 C C . ILE A 1 90 ? 13.036 8.139 -16.469 1.00 94.88 90 ILE A C 1
ATOM 700 O O . ILE A 1 90 ? 13.982 7.954 -15.701 1.00 94.88 90 ILE A O 1
ATOM 704 N N . ILE A 1 91 ? 13.003 7.630 -17.705 1.00 96.81 91 ILE A N 1
ATOM 705 C CA . ILE A 1 91 ? 14.092 6.843 -18.304 1.00 96.81 91 ILE A CA 1
ATOM 706 C C . ILE A 1 91 ? 15.050 7.761 -19.077 1.00 96.81 91 ILE A C 1
ATOM 708 O O . ILE A 1 91 ? 14.642 8.546 -19.931 1.00 96.81 91 ILE A O 1
ATOM 712 N N . ARG A 1 92 ? 16.353 7.637 -18.809 1.00 96.88 92 ARG A N 1
ATOM 713 C CA . ARG A 1 92 ? 17.446 8.372 -19.465 1.00 96.88 92 ARG A CA 1
ATOM 714 C C . ARG A 1 92 ? 18.501 7.413 -20.011 1.00 96.88 92 ARG A C 1
ATOM 716 O O . ARG A 1 92 ? 18.689 6.321 -19.484 1.00 96.88 92 ARG A O 1
ATOM 723 N N . GLY A 1 93 ? 19.236 7.860 -21.032 1.00 93.06 93 GLY A N 1
ATOM 724 C CA . GLY A 1 93 ? 20.345 7.107 -21.639 1.00 93.06 93 GLY A CA 1
ATOM 725 C C . GLY A 1 93 ? 19.966 6.280 -22.872 1.00 93.06 93 GLY A C 1
ATOM 726 O O . GLY A 1 93 ? 20.846 5.686 -23.495 1.00 93.06 93 GLY A O 1
ATOM 727 N N . LEU A 1 94 ? 18.685 6.271 -23.257 1.00 93.50 94 LEU A N 1
ATOM 728 C CA . LEU A 1 94 ? 18.220 5.571 -24.451 1.00 93.50 94 LEU A CA 1
ATOM 729 C C . LEU A 1 94 ? 18.642 6.329 -25.717 1.00 93.50 94 LEU A C 1
ATOM 731 O O . LEU A 1 94 ? 18.405 7.531 -25.843 1.00 93.50 94 LEU A O 1
ATOM 735 N N . ARG A 1 95 ? 19.281 5.628 -26.657 1.00 93.31 95 ARG A N 1
ATOM 736 C CA . ARG A 1 95 ? 19.627 6.165 -27.984 1.00 93.31 95 ARG A CA 1
ATOM 737 C C . ARG A 1 95 ? 18.434 6.058 -28.935 1.00 93.31 95 ARG A C 1
ATOM 739 O O . ARG A 1 95 ? 17.528 5.268 -28.710 1.00 93.31 95 ARG A O 1
ATOM 746 N N . SER A 1 96 ? 18.471 6.807 -30.037 1.00 92.56 96 SER A N 1
ATOM 747 C CA . SER A 1 96 ? 17.443 6.738 -31.087 1.00 92.56 96 SER A CA 1
ATOM 748 C C . SER A 1 96 ? 17.438 5.417 -31.863 1.00 92.56 96 SER A C 1
ATOM 750 O O . SER A 1 96 ? 16.428 5.082 -32.469 1.00 92.56 96 SER A O 1
ATOM 752 N N . GLN A 1 97 ? 18.555 4.684 -31.864 1.00 93.06 97 GLN A N 1
ATOM 753 C CA . GLN A 1 97 ? 18.700 3.362 -32.473 1.00 93.06 97 GLN A CA 1
ATOM 754 C C . GLN A 1 97 ? 19.904 2.620 -31.873 1.00 93.06 97 GLN A C 1
ATOM 756 O O . GLN A 1 97 ? 20.857 3.261 -31.414 1.00 93.06 97 GLN A O 1
ATOM 761 N N . TYR A 1 98 ? 19.895 1.287 -31.941 1.00 92.94 98 TYR A N 1
ATOM 762 C CA . TYR A 1 98 ? 21.005 0.426 -31.502 1.00 92.94 98 TYR A CA 1
ATOM 763 C C . TYR A 1 98 ? 21.369 -0.621 -32.558 1.00 92.94 98 TYR A C 1
ATOM 765 O O . TYR A 1 98 ? 20.512 -1.096 -33.298 1.00 92.94 98 TYR A O 1
ATOM 773 N N . GLN A 1 99 ? 22.641 -1.001 -32.629 1.00 93.19 99 GLN A N 1
ATOM 774 C CA . GLN A 1 99 ? 23.112 -2.171 -33.374 1.00 93.19 99 GLN A CA 1
ATOM 775 C C . GLN A 1 99 ? 23.211 -3.375 -32.440 1.00 93.19 99 GLN A C 1
ATOM 777 O O . GLN A 1 99 ? 23.418 -3.234 -31.236 1.00 93.19 99 GLN A O 1
ATOM 782 N N . ILE A 1 100 ? 23.077 -4.578 -32.998 1.00 93.00 100 ILE A N 1
ATOM 783 C CA . ILE A 1 100 ? 23.375 -5.805 -32.255 1.00 93.00 100 ILE A CA 1
ATOM 784 C C . ILE A 1 100 ? 24.847 -5.747 -31.816 1.00 93.00 100 ILE A C 1
ATOM 786 O O . ILE A 1 100 ? 25.729 -5.503 -32.638 1.00 93.00 100 ILE A O 1
ATOM 790 N N . GLY A 1 101 ? 25.096 -5.964 -30.527 1.00 91.81 101 GLY A N 1
ATOM 791 C CA . GLY A 1 101 ? 26.399 -5.819 -29.879 1.00 91.81 101 GLY A CA 1
ATOM 792 C C . GLY A 1 101 ? 26.621 -4.469 -29.190 1.00 91.81 101 GLY A C 1
ATOM 793 O O . GLY A 1 101 ? 27.593 -4.336 -28.448 1.00 91.81 101 GLY A O 1
ATOM 794 N N . ASP A 1 102 ? 25.740 -3.480 -29.380 1.00 94.38 102 ASP A N 1
ATOM 795 C CA . ASP A 1 102 ? 25.890 -2.187 -28.712 1.00 94.38 102 ASP A CA 1
ATOM 796 C C . ASP A 1 102 ? 25.632 -2.301 -27.200 1.00 94.38 102 ASP A C 1
ATOM 798 O O . ASP A 1 102 ? 24.671 -2.955 -26.782 1.00 94.38 102 ASP A O 1
ATOM 802 N N . PRO A 1 103 ? 26.426 -1.614 -26.358 1.00 94.38 103 PRO A N 1
ATOM 803 C CA . PRO A 1 103 ? 26.129 -1.504 -24.941 1.00 94.38 103 PRO A CA 1
ATOM 804 C C . PRO A 1 103 ? 24.942 -0.561 -24.719 1.00 94.38 103 PRO A C 1
ATOM 806 O O . PRO A 1 103 ? 24.926 0.588 -25.180 1.00 94.38 103 PRO A O 1
ATOM 809 N N . VAL A 1 104 ? 23.968 -1.040 -23.959 1.00 94.69 104 VAL A N 1
ATOM 810 C CA . VAL A 1 104 ? 22.799 -0.299 -23.493 1.00 94.69 104 VAL A CA 1
ATOM 811 C C . VAL A 1 104 ? 22.997 -0.012 -22.008 1.00 94.69 104 VAL A C 1
ATOM 813 O O . VAL A 1 104 ? 23.250 -0.929 -21.235 1.00 94.69 104 VAL A O 1
ATOM 816 N N . ASN A 1 105 ? 22.909 1.258 -21.610 1.00 95.69 105 ASN A N 1
ATOM 817 C CA . ASN A 1 105 ? 22.992 1.687 -20.213 1.00 95.69 105 ASN A CA 1
ATOM 818 C C . ASN A 1 105 ? 21.925 2.750 -19.973 1.00 95.69 105 ASN A C 1
ATOM 820 O O . ASN A 1 105 ? 22.002 3.852 -20.523 1.00 95.69 105 ASN A O 1
ATOM 824 N N . LEU A 1 106 ? 20.917 2.385 -19.191 1.00 96.38 106 LEU A N 1
ATOM 825 C CA . LEU A 1 106 ? 19.749 3.211 -18.941 1.00 96.38 106 LEU A CA 1
ATOM 826 C C . LEU A 1 106 ? 19.640 3.489 -17.456 1.00 96.38 106 LEU A C 1
ATOM 828 O O . LEU A 1 106 ? 19.914 2.627 -16.626 1.00 96.38 106 LEU A O 1
ATOM 832 N N . THR A 1 107 ? 19.220 4.702 -17.124 1.00 96.94 107 THR A N 1
ATOM 833 C CA . THR A 1 107 ? 18.930 5.109 -15.750 1.00 96.94 107 THR A CA 1
ATOM 834 C C . THR A 1 107 ? 17.471 5.514 -15.662 1.00 96.94 107 THR A C 1
ATOM 836 O O . THR A 1 107 ? 17.007 6.324 -16.456 1.00 96.94 107 THR A O 1
ATOM 839 N N . CYS A 1 108 ? 16.767 4.957 -14.691 1.00 96.31 108 CYS A N 1
ATOM 840 C CA . CYS A 1 108 ? 15.406 5.302 -14.339 1.00 96.31 108 CYS A CA 1
ATOM 841 C C . CYS A 1 108 ? 15.419 6.044 -13.005 1.00 96.31 108 CYS A C 1
ATOM 843 O O . CYS A 1 108 ? 16.117 5.626 -12.079 1.00 96.31 108 CYS A O 1
ATOM 845 N N . SER A 1 109 ? 14.672 7.139 -12.907 1.00 95.12 109 SER A N 1
ATOM 846 C CA . SER A 1 109 ? 14.541 7.945 -11.689 1.00 95.12 109 SER A CA 1
ATOM 847 C C . SER A 1 109 ? 13.076 8.187 -11.353 1.00 95.12 109 SER A C 1
ATOM 849 O O . SER A 1 109 ? 12.296 8.499 -12.250 1.00 95.12 109 SER A O 1
ATOM 851 N N . TYR A 1 110 ? 12.717 8.088 -10.075 1.00 93.19 110 TYR A N 1
ATOM 852 C CA . TYR A 1 110 ? 11.351 8.269 -9.586 1.00 93.19 110 TYR A CA 1
ATOM 853 C C . TYR A 1 110 ? 11.342 8.912 -8.198 1.00 93.19 110 TYR A C 1
ATOM 855 O O . TYR A 1 110 ? 12.109 8.519 -7.319 1.00 93.19 110 TYR A O 1
ATOM 863 N N . GLY A 1 111 ? 10.461 9.884 -7.990 1.00 87.75 111 GLY A N 1
ATOM 864 C CA . GLY A 1 111 ? 10.380 10.677 -6.765 1.00 87.75 111 GLY A CA 1
ATOM 865 C C . GLY A 1 111 ? 10.189 12.165 -7.076 1.00 87.75 111 GLY A C 1
ATOM 866 O O . GLY A 1 111 ? 10.240 12.544 -8.247 1.00 87.75 111 GLY A O 1
ATOM 867 N N . PRO A 1 112 ? 9.959 13.012 -6.058 1.00 88.88 112 PRO A N 1
ATOM 868 C CA . PRO A 1 112 ? 9.915 12.701 -4.623 1.00 88.88 112 PRO A CA 1
ATOM 869 C C . PRO A 1 112 ? 8.699 11.849 -4.227 1.00 88.88 112 PRO A C 1
ATOM 871 O O . PRO A 1 112 ? 7.598 12.052 -4.729 1.00 88.88 112 PRO A O 1
ATOM 874 N N . SER A 1 113 ? 8.882 10.890 -3.316 1.00 84.44 113 SER A N 1
ATOM 875 C CA . SER A 1 113 ? 7.813 9.980 -2.877 1.00 84.44 113 SER A CA 1
ATOM 876 C C . SER A 1 113 ? 7.917 9.587 -1.402 1.00 84.44 113 SER A C 1
ATOM 878 O O . SER A 1 113 ? 8.997 9.551 -0.812 1.00 84.44 113 SER A O 1
ATOM 880 N N . LYS A 1 114 ? 6.781 9.283 -0.775 1.00 81.12 114 LYS A N 1
ATOM 881 C CA . LYS A 1 114 ? 6.707 8.737 0.584 1.00 81.12 114 LYS A CA 1
ATOM 882 C C . LYS A 1 114 ? 5.507 7.791 0.656 1.00 81.12 114 LYS A C 1
ATOM 884 O O . LYS A 1 114 ? 4.374 8.275 0.617 1.00 81.12 114 LYS A O 1
ATOM 889 N N . PRO A 1 115 ? 5.729 6.467 0.742 1.00 84.19 115 PRO A N 1
ATOM 890 C CA . PRO A 1 115 ? 6.961 5.766 1.101 1.00 84.19 115 PRO A CA 1
ATOM 891 C C . PRO A 1 115 ? 7.913 5.615 -0.094 1.00 84.19 115 PRO A C 1
ATOM 893 O O . PRO A 1 115 ? 7.564 5.975 -1.213 1.00 84.19 115 PRO A O 1
ATOM 896 N N . ASN A 1 116 ? 9.115 5.084 0.149 1.00 87.94 116 ASN A N 1
ATOM 897 C CA . ASN A 1 116 ? 10.055 4.767 -0.925 1.00 87.94 116 ASN A CA 1
ATOM 898 C C . ASN A 1 116 ? 9.423 3.803 -1.941 1.00 87.94 116 ASN A C 1
ATOM 900 O O . ASN A 1 116 ? 8.715 2.870 -1.554 1.00 87.94 116 ASN A O 1
ATOM 904 N N . ALA A 1 117 ? 9.735 3.998 -3.217 1.00 90.56 117 ALA A N 1
ATOM 905 C CA . ALA A 1 117 ? 9.342 3.092 -4.282 1.00 90.56 117 ALA A CA 1
ATOM 906 C C . ALA A 1 117 ? 10.501 2.175 -4.679 1.00 90.56 117 ALA A C 1
ATOM 908 O O . ALA A 1 117 ? 11.667 2.570 -4.703 1.00 90.56 117 ALA A O 1
ATOM 909 N N . SER A 1 118 ? 10.168 0.941 -5.036 1.00 92.62 118 SER A N 1
ATOM 910 C CA . SER A 1 118 ? 11.090 0.035 -5.715 1.00 92.62 118 SER A CA 1
ATOM 911 C C . SER A 1 118 ? 10.944 0.195 -7.225 1.00 92.62 118 SER A C 1
ATOM 913 O O . SER A 1 118 ? 9.835 0.371 -7.718 1.00 92.62 118 SER A O 1
ATOM 915 N N . LEU A 1 119 ? 12.054 0.150 -7.961 1.00 94.44 119 LEU A N 1
ATOM 916 C CA . LEU A 1 119 ? 12.058 0.254 -9.419 1.00 94.44 119 LEU A CA 1
ATOM 917 C C . LEU A 1 119 ? 12.372 -1.105 -10.038 1.00 94.44 119 LEU A C 1
ATOM 919 O O . LEU A 1 119 ? 13.291 -1.797 -9.599 1.00 94.44 119 LEU A O 1
ATOM 923 N N . THR A 1 120 ? 11.604 -1.483 -11.055 1.00 95.06 120 THR A N 1
ATOM 924 C CA . THR A 1 120 ? 11.763 -2.739 -11.789 1.00 95.06 120 THR A CA 1
ATOM 925 C C . THR A 1 120 ? 11.849 -2.466 -13.284 1.00 95.06 120 THR A C 1
ATOM 927 O O . THR A 1 120 ? 10.997 -1.780 -13.846 1.00 95.06 120 THR A O 1
ATOM 930 N N . TRP A 1 121 ? 12.857 -3.052 -13.928 1.00 96.56 121 TRP A N 1
ATOM 931 C CA . TRP A 1 121 ? 13.018 -3.012 -15.376 1.00 96.56 121 TRP A CA 1
ATOM 932 C C . TRP A 1 121 ? 12.336 -4.195 -16.051 1.00 96.56 121 TRP A C 1
ATOM 934 O O . TRP A 1 121 ? 12.409 -5.334 -15.578 1.00 96.56 121 TRP A O 1
ATOM 944 N N . TYR A 1 122 ? 11.737 -3.917 -17.201 1.00 95.62 122 TYR A N 1
ATOM 945 C CA . TYR A 1 122 ? 11.258 -4.910 -18.141 1.00 95.62 122 TYR A CA 1
ATOM 946 C C . TYR A 1 122 ? 11.846 -4.589 -19.508 1.00 95.62 122 TYR A C 1
ATOM 948 O O . TYR A 1 122 ? 11.842 -3.438 -19.945 1.00 95.62 122 TYR A O 1
ATOM 956 N N . ILE A 1 123 ? 12.355 -5.613 -20.178 1.00 94.38 123 ILE A N 1
ATOM 957 C CA . ILE A 1 123 ? 12.736 -5.534 -21.581 1.00 94.38 123 ILE A CA 1
ATOM 958 C C . ILE A 1 123 ? 11.739 -6.423 -22.287 1.00 94.38 123 ILE A C 1
ATOM 960 O O . ILE A 1 123 ? 11.677 -7.621 -21.985 1.00 94.38 123 ILE A O 1
ATOM 964 N N . ASN A 1 124 ? 10.982 -5.862 -23.232 1.00 92.56 124 ASN A N 1
ATOM 965 C CA . ASN A 1 124 ? 10.123 -6.668 -24.088 1.00 92.56 124 ASN A CA 1
ATOM 966 C C . ASN A 1 124 ? 9.107 -7.483 -23.242 1.00 92.56 124 ASN A C 1
ATOM 968 O O . ASN A 1 124 ? 9.033 -8.709 -23.326 1.00 92.56 124 ASN A O 1
ATOM 972 N N . ASP A 1 125 ? 8.429 -6.793 -22.316 1.00 91.06 125 ASP A N 1
ATOM 973 C CA . ASP A 1 125 ? 7.501 -7.324 -21.297 1.00 91.06 125 ASP A CA 1
ATOM 974 C C . ASP A 1 125 ? 8.055 -8.362 -20.315 1.00 91.06 125 ASP A C 1
ATOM 976 O O . ASP A 1 125 ? 7.358 -8.815 -19.402 1.00 91.06 125 ASP A O 1
ATOM 980 N N . ARG A 1 126 ? 9.339 -8.706 -20.417 1.00 92.12 126 ARG A N 1
ATOM 981 C CA . ARG A 1 126 ? 9.989 -9.631 -19.493 1.00 92.12 126 ARG A CA 1
ATOM 982 C C . ARG A 1 126 ? 10.731 -8.867 -18.417 1.00 92.12 126 ARG A C 1
ATOM 984 O O . ARG A 1 126 ? 11.612 -8.060 -18.705 1.00 92.12 126 ARG A O 1
ATOM 991 N N . LYS A 1 127 ? 10.377 -9.154 -17.163 1.00 93.06 127 LYS A N 1
ATOM 992 C CA . LYS A 1 127 ? 11.072 -8.623 -15.989 1.00 93.06 127 LYS A CA 1
ATOM 993 C C . LYS A 1 127 ? 12.538 -9.040 -16.040 1.00 93.06 127 LYS A C 1
ATOM 995 O O . LYS A 1 127 ? 12.821 -10.232 -16.140 1.00 93.06 127 LYS A O 1
ATOM 1000 N N . VAL A 1 128 ? 13.438 -8.070 -15.920 1.00 90.81 128 VAL A N 1
ATOM 1001 C CA . VAL A 1 128 ? 14.878 -8.319 -15.824 1.00 90.81 128 VAL A CA 1
ATOM 1002 C C . VAL A 1 128 ? 15.176 -8.922 -14.440 1.00 90.81 128 VAL A C 1
ATOM 1004 O O . VAL A 1 128 ? 14.928 -8.251 -13.431 1.00 90.81 128 VAL A O 1
ATOM 1007 N N . PRO A 1 129 ? 15.623 -10.189 -14.339 1.00 79.12 129 PRO A N 1
ATOM 1008 C CA . PRO A 1 129 ? 15.903 -10.827 -13.055 1.00 79.12 129 PRO A CA 1
ATOM 1009 C C . PRO A 1 129 ? 17.166 -10.266 -12.394 1.00 79.12 129 PRO A C 1
ATOM 1011 O O . PRO A 1 129 ? 18.083 -9.792 -13.054 1.00 79.12 129 PRO A O 1
ATOM 1014 N N . THR A 1 130 ? 17.268 -10.398 -11.072 1.00 67.88 130 THR A N 1
ATOM 1015 C CA . THR A 1 130 ? 18.522 -10.120 -10.364 1.00 67.88 130 THR A CA 1
ATOM 1016 C C . THR A 1 130 ? 19.541 -11.221 -10.681 1.00 67.88 130 THR A C 1
ATOM 1018 O O . THR A 1 130 ? 19.323 -12.372 -10.307 1.00 67.88 130 THR A O 1
ATOM 1021 N N . GLY A 1 131 ? 20.652 -10.877 -11.340 1.00 61.94 131 GLY A N 1
ATOM 1022 C CA . GLY A 1 131 ? 21.739 -11.818 -11.650 1.00 61.94 131 GLY A CA 1
ATOM 1023 C C . GLY A 1 131 ? 21.664 -12.486 -13.028 1.00 61.94 131 GLY A C 1
ATOM 1024 O O . GLY A 1 131 ? 22.282 -13.532 -13.219 1.00 61.94 131 GLY A O 1
ATOM 1025 N N . SER A 1 132 ? 20.911 -11.916 -13.971 1.00 68.38 132 SER A N 1
ATOM 1026 C CA . SER A 1 132 ? 21.004 -12.264 -15.392 1.00 68.38 132 SER A CA 1
ATOM 1027 C C . SER A 1 132 ? 22.221 -11.589 -16.056 1.00 68.38 132 SER A C 1
ATOM 1029 O O . SER A 1 132 ? 23.049 -10.981 -15.375 1.00 68.38 132 SER A O 1
ATOM 1031 N N . GLU A 1 133 ? 22.381 -11.726 -17.380 1.00 68.56 133 GLU A N 1
ATOM 1032 C CA . GLU A 1 133 ? 23.433 -11.000 -18.119 1.00 68.56 133 GLU A CA 1
ATOM 1033 C C . GLU A 1 133 ? 23.256 -9.475 -18.012 1.00 68.56 133 GLU A C 1
ATOM 1035 O O . GLU A 1 133 ? 24.215 -8.711 -18.129 1.00 68.56 133 GLU A O 1
ATOM 1040 N N . GLU A 1 134 ? 22.026 -9.031 -17.764 1.00 78.88 134 GLU A N 1
ATOM 1041 C CA . GLU A 1 134 ? 21.679 -7.654 -17.471 1.00 78.88 134 GLU A CA 1
ATOM 1042 C C . GLU A 1 134 ? 22.003 -7.296 -16.013 1.00 78.88 134 GLU A C 1
ATOM 1044 O O . GLU A 1 134 ? 21.498 -7.884 -15.054 1.00 78.88 134 GLU A O 1
ATOM 1049 N N . VAL A 1 135 ? 22.824 -6.264 -15.832 1.00 81.56 135 VAL A N 1
ATOM 1050 C CA . VAL A 1 135 ? 23.200 -5.766 -14.507 1.00 81.56 135 VAL A CA 1
ATOM 1051 C C . VAL A 1 135 ? 22.216 -4.682 -14.085 1.00 81.56 135 VAL A C 1
ATOM 1053 O O . VAL A 1 135 ? 22.102 -3.657 -14.760 1.00 81.56 135 VAL A O 1
ATOM 1056 N N . VAL A 1 136 ? 21.526 -4.899 -12.961 1.00 85.50 136 VAL A N 1
ATOM 1057 C CA . VAL A 1 136 ? 20.614 -3.924 -12.346 1.00 85.50 136 VAL A CA 1
ATOM 1058 C C . VAL A 1 136 ? 21.215 -3.382 -11.049 1.00 85.50 136 VAL A C 1
ATOM 1060 O O . VAL A 1 136 ? 21.471 -4.138 -10.113 1.00 85.50 136 VAL A O 1
ATOM 1063 N N . GLU A 1 137 ? 21.396 -2.065 -10.972 1.00 85.31 137 GLU A N 1
ATOM 1064 C CA . GLU A 1 137 ? 21.872 -1.356 -9.779 1.00 85.31 137 GLU A CA 1
ATOM 1065 C C . GLU A 1 137 ? 20.758 -0.457 -9.241 1.00 85.31 137 GLU A C 1
ATOM 1067 O O . GLU A 1 137 ? 20.344 0.489 -9.909 1.00 85.31 137 GLU A O 1
ATOM 1072 N N . ASN A 1 138 ? 20.280 -0.731 -8.028 1.00 90.75 138 ASN A N 1
ATOM 1073 C CA . ASN A 1 138 ? 19.235 0.060 -7.379 1.00 90.75 138 ASN A CA 1
ATOM 1074 C C . ASN A 1 138 ? 19.837 0.964 -6.303 1.00 90.75 138 ASN A C 1
ATOM 1076 O O . ASN A 1 138 ? 20.691 0.534 -5.529 1.00 90.75 138 ASN A O 1
ATOM 1080 N N . GLY A 1 139 ? 19.335 2.189 -6.206 1.00 89.50 139 GLY A N 1
ATOM 1081 C CA . GLY A 1 139 ? 19.715 3.135 -5.171 1.00 89.50 139 GLY A CA 1
ATOM 1082 C C . GLY A 1 139 ? 18.580 4.092 -4.837 1.00 89.50 139 GLY A C 1
ATOM 1083 O O . GLY A 1 139 ? 17.558 4.164 -5.519 1.00 89.50 139 GLY A O 1
ATOM 1084 N N . HIS A 1 140 ? 18.744 4.818 -3.741 1.00 93.31 140 HIS A N 1
ATOM 1085 C CA . HIS A 1 140 ? 17.811 5.857 -3.337 1.00 93.31 140 HIS A CA 1
ATOM 1086 C C . HIS A 1 140 ? 18.520 6.897 -2.471 1.00 93.31 140 HIS A C 1
ATOM 1088 O O . HIS A 1 140 ? 19.578 6.626 -1.902 1.00 93.31 140 HIS A O 1
ATOM 1094 N N . PHE A 1 141 ? 17.925 8.077 -2.351 1.00 93.25 141 PHE A N 1
ATOM 1095 C CA . PHE A 1 141 ? 18.323 9.080 -1.369 1.00 93.25 141 PHE A CA 1
ATOM 1096 C C . PHE A 1 141 ? 17.090 9.761 -0.775 1.00 93.25 141 PHE A C 1
ATOM 1098 O O . PHE A 1 141 ? 15.984 9.642 -1.305 1.00 93.25 141 PHE A O 1
ATOM 1105 N N . VAL A 1 142 ? 17.290 10.448 0.346 1.00 92.75 142 VAL A N 1
ATOM 1106 C CA . VAL A 1 142 ? 16.252 11.214 1.036 1.00 92.75 142 VAL A CA 1
ATOM 1107 C C . VAL A 1 142 ? 16.622 12.688 0.966 1.00 92.75 142 VAL A C 1
ATOM 1109 O O . VAL A 1 142 ? 17.775 13.038 1.222 1.00 92.75 142 VAL A O 1
ATOM 1112 N N . ASP A 1 143 ? 15.673 13.536 0.584 1.00 86.69 143 ASP A N 1
ATOM 1113 C CA . ASP A 1 143 ? 15.881 14.983 0.521 1.00 86.69 143 ASP A CA 1
ATOM 1114 C C . ASP A 1 143 ? 15.661 15.683 1.877 1.00 86.69 143 ASP A C 1
ATOM 1116 O O . ASP A 1 143 ? 15.382 15.056 2.903 1.00 86.69 143 ASP A O 1
ATOM 1120 N N . ALA A 1 144 ? 15.808 17.011 1.885 1.00 86.75 144 ALA A N 1
ATOM 1121 C CA . ALA A 1 144 ? 15.636 17.834 3.080 1.00 86.75 144 ALA A CA 1
ATOM 1122 C C . ALA A 1 144 ? 14.209 17.775 3.667 1.00 86.75 144 ALA A C 1
ATOM 1124 O O . ALA A 1 144 ? 14.033 18.032 4.856 1.00 86.75 144 ALA A O 1
ATOM 1125 N N . GLU A 1 145 ? 13.206 17.405 2.866 1.00 81.56 145 GLU A N 1
ATOM 1126 C CA . GLU A 1 145 ? 11.804 17.275 3.278 1.00 81.56 145 GLU A CA 1
ATOM 1127 C C . GLU A 1 145 ? 11.449 15.848 3.727 1.00 81.56 145 GLU A C 1
ATOM 1129 O O . GLU A 1 145 ? 10.290 15.538 4.015 1.00 81.56 145 GLU A O 1
ATOM 1134 N N . THR A 1 146 ? 12.442 14.963 3.864 1.00 84.62 146 THR A N 1
ATOM 1135 C CA . THR A 1 146 ? 12.274 13.541 4.209 1.00 84.62 146 THR A CA 1
ATOM 1136 C C . THR A 1 146 ? 11.521 12.725 3.150 1.00 84.62 146 THR A C 1
ATOM 1138 O O . THR A 1 146 ? 10.889 11.711 3.481 1.00 84.62 146 THR A O 1
ATOM 1141 N N . LEU A 1 147 ? 11.574 13.155 1.885 1.00 84.44 147 LEU A N 1
ATOM 1142 C CA . LEU A 1 147 ? 10.988 12.447 0.747 1.00 84.44 147 LEU A CA 1
ATOM 1143 C C . LEU A 1 147 ? 12.043 11.599 0.037 1.00 84.44 147 LEU A C 1
ATOM 1145 O O . LEU A 1 147 ? 13.218 11.957 -0.039 1.00 84.44 147 LEU A O 1
ATOM 1149 N N . TRP A 1 148 ? 11.615 10.443 -0.461 1.00 89.75 148 TRP A N 1
ATOM 1150 C CA . TRP A 1 148 ? 12.472 9.463 -1.114 1.00 89.75 148 TRP A CA 1
ATOM 1151 C C . TRP A 1 148 ? 12.544 9.700 -2.614 1.00 89.75 148 TRP A C 1
ATOM 1153 O O . TRP A 1 148 ? 11.524 9.863 -3.290 1.00 89.75 148 TRP A O 1
ATOM 1163 N N . HIS A 1 149 ? 13.762 9.600 -3.128 1.00 92.62 149 HIS A N 1
ATOM 1164 C CA . HIS A 1 149 ? 14.078 9.596 -4.547 1.00 92.62 149 HIS A CA 1
ATOM 1165 C C . HIS A 1 149 ? 14.745 8.271 -4.891 1.00 92.62 149 HIS A C 1
ATOM 1167 O O . HIS A 1 149 ? 15.872 8.011 -4.465 1.00 92.62 149 HIS A O 1
ATOM 1173 N N . ALA A 1 150 ? 14.048 7.426 -5.642 1.00 93.94 150 ALA A N 1
ATOM 1174 C CA . ALA A 1 150 ? 14.531 6.133 -6.098 1.00 93.94 150 ALA A CA 1
ATOM 1175 C C . ALA A 1 150 ? 15.195 6.260 -7.474 1.00 93.94 150 ALA A C 1
ATOM 1177 O O . ALA A 1 150 ? 14.731 6.994 -8.349 1.00 93.94 150 ALA A O 1
ATOM 1178 N N . HIS A 1 151 ? 16.274 5.516 -7.686 1.00 95.06 151 HIS A N 1
ATOM 1179 C CA . HIS A 1 151 ? 16.899 5.380 -8.993 1.00 95.06 151 HIS A CA 1
ATOM 1180 C C . HIS A 1 151 ? 17.344 3.942 -9.242 1.00 95.06 151 HIS A C 1
ATOM 1182 O O . HIS A 1 151 ? 17.712 3.209 -8.325 1.00 95.06 151 HIS A O 1
ATOM 1188 N N . SER A 1 152 ? 17.303 3.533 -10.503 1.00 95.88 152 SER A N 1
ATOM 1189 C CA . SER A 1 152 ? 17.739 2.210 -10.932 1.00 95.88 152 SER A CA 1
ATOM 1190 C C . SER A 1 152 ? 18.457 2.307 -12.263 1.00 95.88 152 SER A C 1
ATOM 1192 O O . SER A 1 152 ? 17.985 2.980 -13.178 1.00 95.88 152 SER A O 1
ATOM 1194 N N . ARG A 1 153 ? 19.598 1.637 -12.383 1.00 95.44 153 ARG A N 1
ATOM 1195 C CA . ARG A 1 153 ? 20.352 1.523 -13.629 1.00 95.44 153 ARG A CA 1
ATOM 1196 C C . ARG A 1 153 ? 20.245 0.103 -14.154 1.00 95.44 153 ARG A C 1
ATOM 1198 O O . ARG A 1 153 ? 20.449 -0.827 -13.385 1.00 95.44 153 ARG A O 1
ATOM 1205 N N . VAL A 1 154 ? 19.987 -0.054 -15.449 1.00 94.94 154 VAL A N 1
ATOM 1206 C CA . VAL A 1 154 ? 20.105 -1.339 -16.149 1.00 94.94 154 VAL A CA 1
ATOM 1207 C C . VAL A 1 154 ? 21.175 -1.234 -17.227 1.00 94.94 154 VAL A C 1
ATOM 1209 O O . VAL A 1 154 ? 21.221 -0.252 -17.971 1.00 94.94 154 VAL A O 1
ATOM 1212 N N . SER A 1 155 ? 22.062 -2.225 -17.288 1.00 94.44 155 SER A N 1
ATOM 1213 C CA . SER A 1 155 ? 23.112 -2.312 -18.304 1.00 94.44 155 SER A CA 1
ATOM 1214 C C . SER A 1 155 ? 23.151 -3.692 -18.942 1.00 94.44 155 SER A C 1
ATOM 1216 O O . SER A 1 155 ? 23.180 -4.694 -18.234 1.00 94.44 155 SER A O 1
ATOM 1218 N N . PHE A 1 156 ? 23.165 -3.741 -20.272 1.00 93.69 156 PHE A N 1
ATOM 1219 C CA . PHE A 1 156 ? 23.203 -4.983 -21.045 1.00 93.69 156 PHE A CA 1
ATOM 1220 C C . PHE A 1 156 ? 23.758 -4.749 -22.451 1.00 93.69 156 PHE A C 1
ATOM 1222 O O . PHE A 1 156 ? 23.941 -3.611 -22.880 1.00 93.69 156 PHE A O 1
ATOM 1229 N N . VAL A 1 157 ? 24.031 -5.827 -23.182 1.00 93.44 157 VAL A N 1
ATOM 1230 C CA . VAL A 1 157 ? 24.428 -5.759 -24.594 1.00 93.44 157 VAL A CA 1
ATOM 1231 C C . VAL A 1 157 ? 23.210 -6.044 -25.465 1.00 93.44 157 VAL A C 1
ATOM 1233 O O . VAL A 1 157 ? 22.482 -7.005 -25.230 1.00 93.44 157 VAL A O 1
ATOM 1236 N N . ALA A 1 158 ? 22.970 -5.215 -26.478 1.00 93.12 158 ALA A N 1
ATOM 1237 C CA . ALA A 1 158 ? 21.860 -5.391 -27.403 1.00 93.12 158 ALA A CA 1
ATOM 1238 C C . ALA A 1 158 ? 22.026 -6.697 -28.205 1.00 93.12 158 ALA A C 1
ATOM 1240 O O . ALA A 1 158 ? 22.976 -6.850 -28.969 1.00 93.12 158 ALA A O 1
ATOM 1241 N N . GLN A 1 159 ? 21.101 -7.644 -28.053 1.00 91.44 159 GLN A N 1
ATOM 1242 C CA . GLN A 1 159 ? 21.117 -8.935 -28.743 1.00 91.44 159 GLN A CA 1
ATOM 1243 C C . GLN A 1 159 ? 19.980 -9.002 -29.762 1.00 91.44 159 GLN A C 1
ATOM 1245 O O . GLN A 1 159 ? 18.978 -8.304 -29.629 1.00 91.44 159 GLN A O 1
ATOM 1250 N N . ALA A 1 160 ? 20.093 -9.884 -30.758 1.00 90.12 160 ALA A N 1
ATOM 1251 C CA . ALA A 1 160 ? 19.022 -10.100 -31.737 1.00 90.12 160 ALA A CA 1
ATOM 1252 C C . ALA A 1 160 ? 17.683 -10.486 -31.072 1.00 90.12 160 ALA A C 1
ATOM 1254 O O . ALA A 1 160 ? 16.622 -10.090 -31.540 1.00 90.12 160 ALA A O 1
ATOM 1255 N N . SER A 1 161 ? 17.736 -11.205 -29.946 1.00 89.81 161 SER A N 1
ATOM 1256 C CA . SER A 1 161 ? 16.580 -11.602 -29.132 1.00 89.81 161 SER A CA 1
ATOM 1257 C C . SER A 1 161 ? 15.838 -10.430 -28.476 1.00 89.81 161 SER A C 1
ATOM 1259 O O . SER A 1 161 ? 14.679 -10.600 -28.091 1.00 89.81 161 SER A O 1
ATOM 1261 N N . HIS A 1 162 ? 16.479 -9.263 -28.351 1.00 90.69 162 HIS A N 1
ATOM 1262 C CA . HIS A 1 162 ? 15.878 -8.041 -27.811 1.00 90.69 162 HIS A CA 1
ATOM 1263 C C . HIS A 1 162 ? 15.103 -7.239 -28.863 1.00 90.69 162 HIS A C 1
ATOM 1265 O O . HIS A 1 162 ? 14.330 -6.366 -28.490 1.00 90.69 162 HIS A O 1
ATOM 1271 N N . PHE A 1 163 ? 15.260 -7.521 -30.160 1.00 92.31 163 PHE A N 1
ATOM 1272 C CA . PHE A 1 163 ? 14.558 -6.790 -31.217 1.00 92.31 163 PHE A CA 1
ATOM 1273 C C . PHE A 1 163 ? 13.475 -7.658 -31.850 1.00 92.31 163 PHE A C 1
ATOM 1275 O O . PHE A 1 163 ? 13.734 -8.446 -32.762 1.00 92.31 163 PHE A O 1
ATOM 1282 N N . TRP A 1 164 ? 12.237 -7.484 -31.401 1.00 88.25 164 TRP A N 1
ATOM 1283 C CA . TRP A 1 164 ? 11.081 -8.119 -32.024 1.00 88.25 164 TRP A CA 1
ATOM 1284 C C . TRP A 1 164 ? 10.507 -7.205 -33.086 1.00 88.25 164 TRP A C 1
ATOM 1286 O O . TRP A 1 164 ? 10.277 -6.024 -32.843 1.00 88.25 164 TRP A O 1
ATOM 1296 N N . HIS A 1 165 ? 10.348 -7.739 -34.297 1.00 87.88 165 HIS A N 1
ATOM 1297 C CA . HIS A 1 165 ? 9.958 -6.953 -35.471 1.00 87.88 165 HIS A CA 1
ATOM 1298 C C . HIS A 1 165 ? 10.844 -5.709 -35.702 1.00 87.88 165 HIS A C 1
ATOM 1300 O O . HIS A 1 165 ? 10.396 -4.711 -36.253 1.00 87.88 165 HIS A O 1
ATOM 1306 N N . GLY A 1 166 ? 12.119 -5.778 -35.295 1.00 88.81 166 GLY A N 1
ATOM 1307 C CA . GLY A 1 166 ? 13.083 -4.687 -35.455 1.00 88.81 166 GLY A CA 1
ATOM 1308 C C . GLY A 1 166 ? 13.053 -3.629 -34.350 1.00 88.81 166 GLY A C 1
ATOM 1309 O O . GLY A 1 166 ? 13.791 -2.652 -34.445 1.00 88.81 166 GLY A O 1
ATOM 1310 N N . THR A 1 167 ? 12.263 -3.812 -33.292 1.00 92.62 167 THR A N 1
ATOM 1311 C CA . THR A 1 167 ? 12.175 -2.871 -32.167 1.00 92.62 167 THR A CA 1
ATOM 1312 C C . THR A 1 167 ? 12.404 -3.561 -30.831 1.00 92.62 167 THR A C 1
ATOM 1314 O O . THR A 1 167 ? 11.965 -4.690 -30.625 1.00 92.62 167 THR A O 1
ATOM 1317 N N . MET A 1 168 ? 13.088 -2.870 -29.927 1.00 94.00 168 MET A N 1
ATOM 1318 C CA . MET A 1 168 ? 13.226 -3.246 -28.526 1.00 94.00 168 MET A CA 1
ATOM 1319 C C . MET A 1 168 ? 12.384 -2.294 -27.685 1.00 94.00 168 MET A C 1
ATOM 1321 O O . MET A 1 168 ? 12.483 -1.075 -27.842 1.00 94.00 168 MET A O 1
ATOM 1325 N N . GLU A 1 169 ? 11.581 -2.845 -26.788 1.00 94.94 169 GLU A N 1
ATOM 1326 C CA . GLU A 1 169 ? 10.809 -2.088 -25.816 1.00 94.94 169 GLU A CA 1
ATOM 1327 C C . GLU A 1 169 ? 11.458 -2.181 -24.439 1.00 94.94 169 GLU A C 1
ATOM 1329 O O . GLU A 1 169 ? 11.844 -3.259 -23.981 1.00 94.94 169 GLU A O 1
ATOM 1334 N N . VAL A 1 170 ? 11.584 -1.039 -23.774 1.00 95.88 170 VAL A N 1
ATOM 1335 C CA . VAL A 1 170 ? 12.114 -0.941 -22.420 1.00 95.88 170 VAL A CA 1
ATOM 1336 C C . VAL A 1 170 ? 11.100 -0.230 -21.545 1.00 95.88 170 VAL A C 1
ATOM 1338 O O . VAL A 1 170 ? 10.679 0.884 -21.852 1.00 95.88 170 VAL A O 1
ATOM 1341 N N . ARG A 1 171 ? 10.775 -0.850 -20.413 1.00 96.56 171 ARG A N 1
ATOM 1342 C CA . ARG A 1 171 ? 9.854 -0.318 -19.415 1.00 96.56 171 ARG A CA 1
ATOM 1343 C C . ARG A 1 171 ? 10.514 -0.249 -18.048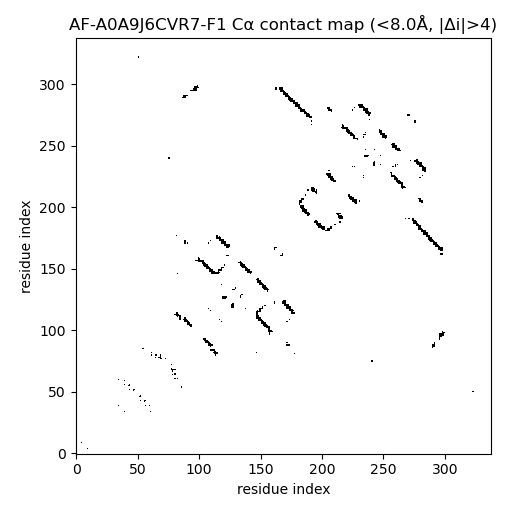 1.00 96.56 171 ARG A C 1
ATOM 1345 O O . ARG A 1 171 ? 11.141 -1.210 -17.605 1.00 96.56 171 ARG A O 1
ATOM 1352 N N . CYS A 1 172 ? 10.342 0.872 -17.361 1.00 96.38 172 CYS A N 1
ATOM 1353 C CA . CYS A 1 172 ? 10.682 1.015 -15.949 1.00 96.38 172 CYS A CA 1
ATOM 1354 C C . CYS A 1 172 ? 9.395 1.243 -15.165 1.00 96.38 172 CYS A C 1
ATOM 1356 O O . CYS A 1 172 ? 8.699 2.222 -15.419 1.00 96.38 172 CYS A O 1
ATOM 1358 N N . ALA A 1 173 ? 9.094 0.356 -14.219 1.00 95.75 173 ALA A N 1
ATOM 1359 C CA . ALA A 1 173 ? 7.942 0.483 -13.336 1.00 95.75 173 ALA A CA 1
ATOM 1360 C C . ALA A 1 173 ? 8.384 0.764 -11.901 1.00 95.75 173 ALA A C 1
ATOM 1362 O O . ALA A 1 173 ? 9.309 0.124 -11.393 1.00 95.75 173 ALA A O 1
ATOM 1363 N N . SER A 1 174 ? 7.702 1.694 -11.247 1.00 93.56 174 SER A N 1
ATOM 1364 C CA . SER A 1 174 ? 7.778 1.905 -9.812 1.00 93.56 174 SER A CA 1
ATOM 1365 C C . SER A 1 174 ? 6.713 1.083 -9.098 1.00 93.56 174 SER A C 1
ATOM 1367 O O . SER A 1 174 ? 5.612 0.895 -9.604 1.00 93.56 174 SER A O 1
ATOM 1369 N N . HIS A 1 175 ? 7.042 0.603 -7.905 1.00 91.06 175 HIS A N 1
ATOM 1370 C CA . HIS A 1 175 ? 6.107 -0.079 -7.021 1.00 91.06 175 HIS A CA 1
ATOM 1371 C C . HIS A 1 175 ? 6.273 0.466 -5.608 1.00 91.06 175 HIS A C 1
ATOM 1373 O O . HIS A 1 175 ? 7.372 0.403 -5.039 1.00 91.06 175 HIS A O 1
ATOM 1379 N N . SER A 1 176 ? 5.194 0.998 -5.044 1.00 86.38 176 SER A N 1
ATOM 1380 C CA . SER A 1 176 ? 5.138 1.462 -3.660 1.00 86.38 176 SER A CA 1
ATOM 1381 C C . SER A 1 176 ? 3.847 1.005 -2.990 1.00 86.38 176 SER A C 1
ATOM 1383 O O . SER A 1 176 ? 2.787 0.972 -3.604 1.00 86.38 176 SER A O 1
ATOM 1385 N N . ALA A 1 177 ? 3.939 0.686 -1.701 1.00 81.94 177 ALA A N 1
ATOM 1386 C CA . ALA A 1 177 ? 2.810 0.223 -0.909 1.00 81.94 177 ALA A CA 1
ATOM 1387 C C . ALA A 1 177 ? 2.595 1.156 0.285 1.00 81.94 177 ALA A C 1
ATOM 1389 O O . ALA A 1 177 ? 3.498 1.344 1.108 1.00 81.94 177 ALA A O 1
ATOM 1390 N N . LEU A 1 178 ? 1.399 1.736 0.401 1.00 77.75 178 LEU A N 1
ATOM 1391 C CA . LEU A 1 178 ? 0.999 2.532 1.561 1.00 77.75 178 LEU A CA 1
ATOM 1392 C C . LEU A 1 178 ? 0.170 1.688 2.528 1.00 77.75 178 LEU A C 1
ATOM 1394 O O . LEU A 1 178 ? -0.869 1.158 2.131 1.00 77.75 178 LEU A O 1
ATOM 1398 N N . PRO A 1 179 ? 0.568 1.586 3.806 1.00 77.06 179 PRO A N 1
ATOM 1399 C CA . PRO A 1 179 ? -0.282 0.962 4.797 1.00 77.06 179 PRO A CA 1
ATOM 1400 C C . PRO A 1 179 ? -1.472 1.860 5.132 1.00 77.06 179 PRO A C 1
ATOM 1402 O O . PRO A 1 179 ? -1.299 3.038 5.441 1.00 77.06 179 PRO A O 1
ATOM 1405 N N . TYR A 1 180 ? -2.662 1.275 5.139 1.00 75.38 180 TYR A N 1
ATOM 1406 C CA . TYR A 1 180 ? -3.879 1.897 5.644 1.00 75.38 180 TYR A CA 1
ATOM 1407 C C . TYR A 1 180 ? -4.616 0.926 6.565 1.00 75.38 180 TYR A C 1
ATOM 1409 O O . TYR A 1 180 ? -4.336 -0.275 6.588 1.00 75.38 180 TYR A O 1
ATOM 1417 N N . PHE A 1 181 ? -5.528 1.460 7.368 1.00 81.62 181 PHE A N 1
ATOM 1418 C CA . PHE A 1 181 ? -6.263 0.691 8.361 1.00 81.62 181 PHE A CA 1
ATOM 1419 C C . PHE A 1 181 ? -7.747 0.739 8.044 1.00 81.62 181 PHE A C 1
ATOM 1421 O O . PHE A 1 181 ? -8.288 1.803 7.754 1.00 81.62 181 PHE A O 1
ATOM 1428 N N . VAL A 1 182 ? -8.393 -0.416 8.126 1.00 81.94 182 VAL A N 1
ATOM 1429 C CA . VAL A 1 182 ? -9.846 -0.553 8.013 1.00 81.94 182 VAL A CA 1
ATOM 1430 C C . VAL A 1 182 ? -10.368 -1.240 9.259 1.00 81.94 182 VAL A C 1
ATOM 1432 O O . VAL A 1 182 ? -9.716 -2.138 9.799 1.00 81.94 182 VAL A O 1
ATOM 1435 N N . SER A 1 183 ? -11.529 -0.815 9.738 1.00 86.75 183 SER A N 1
ATOM 1436 C CA . SER A 1 183 ? -12.145 -1.378 10.933 1.00 86.75 183 SER A CA 1
ATOM 1437 C C . SER A 1 183 ? -13.314 -2.292 10.590 1.00 86.75 183 SER A C 1
ATOM 1439 O O . SER A 1 183 ? -13.916 -2.193 9.522 1.00 86.75 183 SER A O 1
ATOM 1441 N N . SER A 1 184 ? -13.624 -3.191 11.517 1.00 88.62 184 SER A N 1
ATOM 1442 C CA . SER A 1 184 ? -14.954 -3.770 11.629 1.00 88.62 184 SER A CA 1
ATOM 1443 C C . SER A 1 184 ? -15.962 -2.711 12.074 1.00 88.62 184 SER A C 1
ATOM 1445 O O . SER A 1 184 ? -15.603 -1.572 12.392 1.00 88.62 184 SER A O 1
ATOM 1447 N N . GLU A 1 185 ? -17.207 -3.144 12.208 1.00 89.25 185 GLU A N 1
ATOM 1448 C CA . GLU A 1 185 ? -18.197 -2.470 13.032 1.00 89.25 185 GLU A CA 1
ATOM 1449 C C . GLU A 1 185 ? -17.634 -2.219 14.446 1.00 89.25 185 GLU A C 1
ATOM 1451 O O . GLU A 1 185 ? -16.881 -3.043 14.988 1.00 89.25 185 GLU A O 1
ATOM 1456 N N . GLU A 1 186 ? -17.985 -1.079 15.040 1.00 91.19 186 GLU A N 1
ATOM 1457 C CA . GLU A 1 186 ? -17.672 -0.741 16.425 1.00 91.19 186 GLU A CA 1
ATOM 1458 C C . GLU A 1 186 ? -18.810 -1.228 17.327 1.00 91.19 186 GLU A C 1
ATOM 1460 O O . GLU A 1 186 ? -19.952 -0.781 17.227 1.00 91.19 186 GLU A O 1
ATOM 1465 N N . LEU A 1 187 ? -18.480 -2.157 18.225 1.00 94.25 187 LEU A N 1
ATOM 1466 C CA . LEU A 1 187 ? -19.363 -2.605 19.291 1.00 94.25 187 LEU A CA 1
ATOM 1467 C C . LEU A 1 187 ? -19.207 -1.664 20.484 1.00 94.25 187 LEU A C 1
ATOM 1469 O O . LEU A 1 187 ? -18.152 -1.611 21.121 1.00 94.25 187 LEU A O 1
ATOM 1473 N N . THR A 1 188 ? -20.281 -0.967 20.817 1.00 95.00 188 THR A N 1
ATOM 1474 C CA . THR A 1 188 ? -20.332 -0.024 21.925 1.00 95.00 188 THR A CA 1
ATOM 1475 C C . THR A 1 188 ? -21.259 -0.547 23.014 1.00 95.00 188 THR A C 1
ATOM 1477 O O . THR A 1 188 ? -22.443 -0.777 22.787 1.00 95.00 188 THR A O 1
ATOM 1480 N N . ILE A 1 189 ? -20.725 -0.708 24.222 1.00 94.62 189 ILE A N 1
ATOM 1481 C CA . ILE A 1 189 ? -21.451 -1.182 25.398 1.00 94.62 189 ILE A CA 1
ATOM 1482 C C . ILE A 1 189 ? -21.565 -0.027 26.396 1.00 94.62 189 ILE A C 1
ATOM 1484 O O . ILE A 1 189 ? -20.557 0.470 26.901 1.00 94.62 189 ILE A O 1
ATOM 1488 N N . ARG A 1 190 ? -22.791 0.397 26.704 1.00 92.44 190 ARG A N 1
ATOM 1489 C CA . ARG A 1 190 ? -23.098 1.504 27.627 1.00 92.44 190 ARG A CA 1
ATOM 1490 C C . ARG A 1 190 ? -23.928 1.031 28.811 1.00 92.44 190 ARG A C 1
ATOM 1492 O O . ARG A 1 190 ? -24.458 -0.083 28.815 1.00 92.44 190 ARG A O 1
ATOM 1499 N N . ASP A 1 191 ? -24.028 1.901 29.814 1.00 87.00 191 ASP A N 1
ATOM 1500 C CA . ASP A 1 191 ? -24.818 1.676 31.033 1.00 87.00 191 ASP A CA 1
ATOM 1501 C C . ASP A 1 191 ? -24.511 0.301 31.656 1.00 87.00 191 ASP A C 1
ATOM 1503 O O . ASP A 1 191 ? -25.390 -0.528 31.899 1.00 87.00 191 ASP A O 1
ATOM 1507 N N . TYR A 1 192 ? -23.209 0.020 31.799 1.00 81.94 192 TYR A N 1
ATOM 1508 C CA . TYR A 1 192 ? -22.666 -1.219 32.366 1.00 81.94 192 TYR A CA 1
ATOM 1509 C C . TYR A 1 192 ? -23.185 -2.514 31.712 1.00 81.94 192 TYR A C 1
ATOM 1511 O O . TYR A 1 192 ? -23.219 -3.567 32.354 1.00 81.94 192 TYR A O 1
ATOM 1519 N N . GLY A 1 193 ? -23.554 -2.445 30.426 1.00 76.88 193 GLY A N 1
ATOM 1520 C CA . GLY A 1 193 ? -23.963 -3.599 29.625 1.00 76.88 193 GLY A CA 1
ATOM 1521 C C . GLY A 1 193 ? -25.424 -3.616 29.176 1.00 76.88 193 GLY A C 1
ATOM 1522 O O . GLY A 1 193 ? -25.802 -4.477 28.383 1.00 76.88 193 GLY A O 1
ATOM 1523 N N . ARG A 1 194 ? -26.234 -2.650 29.624 1.00 79.06 194 ARG A N 1
ATOM 1524 C CA . ARG A 1 194 ? -27.663 -2.550 29.278 1.00 79.06 194 ARG A CA 1
ATOM 1525 C C . ARG A 1 194 ? -27.948 -2.121 27.856 1.00 79.06 194 ARG A C 1
ATOM 1527 O O . ARG A 1 194 ? -28.988 -2.493 27.324 1.00 79.06 194 ARG A O 1
ATOM 1534 N N . ILE A 1 195 ? -27.055 -1.342 27.269 1.00 85.56 195 ILE A N 1
ATOM 1535 C CA . ILE A 1 195 ? -27.226 -0.833 25.916 1.00 85.56 195 ILE A CA 1
ATOM 1536 C C . ILE A 1 195 ? -26.039 -1.324 25.108 1.00 85.56 195 ILE A C 1
ATOM 1538 O O . ILE A 1 195 ? -24.895 -0.999 25.430 1.00 85.56 195 ILE A O 1
ATOM 1542 N N . VAL A 1 196 ? -26.328 -2.106 24.075 1.00 91.31 196 VAL A N 1
ATOM 1543 C CA . VAL A 1 196 ? -25.347 -2.551 23.095 1.00 91.31 196 VAL A CA 1
ATOM 1544 C C . VAL A 1 196 ? -25.718 -1.941 21.754 1.00 91.31 196 VAL A C 1
ATOM 1546 O O . VAL A 1 196 ? -26.838 -2.115 21.282 1.00 91.31 196 VAL A O 1
ATOM 1549 N N . ASP A 1 197 ? -24.781 -1.207 21.172 1.00 91.81 197 ASP A N 1
ATOM 1550 C CA . ASP A 1 197 ? -24.897 -0.623 19.842 1.00 91.81 197 ASP A CA 1
ATOM 1551 C C . ASP A 1 197 ? -23.791 -1.174 18.944 1.00 91.81 197 ASP A C 1
ATOM 1553 O O . ASP A 1 197 ? -22.660 -1.381 19.393 1.00 91.81 197 ASP A O 1
ATOM 1557 N N . VAL A 1 198 ? -24.128 -1.419 17.683 1.00 89.44 198 VAL A N 1
ATOM 1558 C CA . VAL A 1 198 ? -23.180 -1.839 16.652 1.00 89.44 198 VAL A CA 1
ATOM 1559 C C . VAL A 1 198 ? -23.304 -0.843 15.518 1.00 89.44 198 VAL A C 1
ATOM 1561 O O . VAL A 1 198 ? -24.304 -0.822 14.801 1.00 89.44 198 VAL A O 1
ATOM 1564 N N . SER A 1 199 ? -22.294 0.004 15.379 1.00 84.19 199 SER A N 1
ATOM 1565 C CA . SER A 1 199 ? -22.306 1.112 14.432 1.00 84.19 199 SER A CA 1
ATOM 1566 C C . SER A 1 199 ? -20.941 1.292 13.773 1.00 84.19 199 SER A C 1
ATOM 1568 O O . SER A 1 199 ? -19.934 0.732 14.202 1.00 84.19 199 SER A O 1
ATOM 1570 N N . GLY A 1 200 ? -20.897 2.058 12.687 1.00 67.62 200 GLY A N 1
ATOM 1571 C CA . GLY A 1 200 ? -19.657 2.335 11.966 1.00 67.62 200 GLY A CA 1
ATOM 1572 C C . GLY A 1 200 ? -19.425 1.443 10.742 1.00 67.62 200 GLY A C 1
ATOM 1573 O O . GLY A 1 200 ? -20.174 0.498 10.485 1.00 67.62 200 GLY A O 1
ATOM 1574 N N . PRO A 1 201 ? -18.436 1.811 9.917 1.00 58.38 201 PRO A N 1
ATOM 1575 C CA . PRO A 1 201 ? -18.399 1.409 8.523 1.00 58.38 201 PRO A CA 1
ATOM 1576 C C . PRO A 1 201 ? -17.854 -0.004 8.351 1.00 58.38 201 PRO A C 1
ATOM 1578 O O . PRO A 1 201 ? -16.961 -0.443 9.073 1.00 58.38 201 PRO A O 1
ATOM 1581 N N . ARG A 1 202 ? -18.332 -0.680 7.305 1.00 61.59 202 ARG A N 1
ATOM 1582 C CA . ARG A 1 202 ? -17.757 -1.943 6.848 1.00 61.59 202 ARG A CA 1
ATOM 1583 C C . ARG A 1 202 ? -17.623 -1.974 5.325 1.00 61.59 202 ARG A C 1
ATOM 1585 O O . ARG A 1 202 ? -18.356 -2.671 4.637 1.00 61.59 202 ARG A O 1
ATOM 1592 N N . ILE A 1 203 ? -16.664 -1.215 4.799 1.00 64.56 203 ILE A N 1
ATOM 1593 C CA . ILE A 1 203 ? -16.195 -1.333 3.410 1.00 64.56 203 ILE A CA 1
ATOM 1594 C C . ILE A 1 203 ? -14.815 -1.994 3.465 1.00 64.56 203 ILE A C 1
ATOM 1596 O O . ILE A 1 203 ? -13.888 -1.426 4.036 1.00 64.56 203 ILE A O 1
ATOM 1600 N N . ASN A 1 204 ? -14.687 -3.211 2.923 1.00 71.62 204 ASN A N 1
ATOM 1601 C CA . ASN A 1 204 ? -13.439 -3.998 2.877 1.00 71.62 204 ASN A CA 1
ATOM 1602 C C . ASN A 1 204 ? -12.747 -4.240 4.244 1.00 71.62 204 ASN A C 1
ATOM 1604 O O . ASN A 1 204 ? -11.556 -4.555 4.292 1.00 71.62 204 ASN A O 1
ATOM 1608 N N . GLY A 1 205 ? -13.474 -4.071 5.356 1.00 80.06 205 GLY A N 1
ATOM 1609 C CA . GLY A 1 205 ? -12.989 -4.244 6.729 1.00 80.06 205 GLY A CA 1
ATOM 1610 C C . GLY A 1 205 ? -13.262 -5.639 7.304 1.00 80.06 205 GLY A C 1
ATOM 1611 O O . GLY A 1 205 ? -14.114 -6.362 6.791 1.00 80.06 205 GLY A O 1
ATOM 1612 N N . PRO A 1 206 ? -12.577 -6.052 8.385 1.00 87.94 206 PRO A N 1
ATOM 1613 C CA . PRO A 1 206 ? -12.778 -7.365 8.995 1.00 87.94 206 PRO A CA 1
ATOM 1614 C C . PRO A 1 206 ? -14.161 -7.506 9.650 1.00 87.94 206 PRO A C 1
ATOM 1616 O O . PRO A 1 206 ? -14.874 -6.523 9.855 1.00 87.94 206 PRO A O 1
ATOM 1619 N N . ARG A 1 207 ? -14.596 -8.745 9.906 1.00 88.25 207 ARG A N 1
ATOM 1620 C CA . ARG A 1 207 ? -15.951 -9.052 10.397 1.00 88.25 207 ARG A CA 1
ATOM 1621 C C . ARG A 1 207 ? -15.938 -9.264 11.885 1.00 88.25 207 ARG A C 1
ATOM 1623 O O . ARG A 1 207 ? -15.231 -10.161 12.342 1.00 88.25 207 ARG A O 1
ATOM 1630 N N . LEU A 1 208 ? -16.753 -8.500 12.605 1.00 91.50 208 LEU A N 1
ATOM 1631 C CA . LEU A 1 208 ? -17.007 -8.745 14.015 1.00 91.50 208 LEU A CA 1
ATOM 1632 C C . LEU A 1 208 ? -18.114 -9.801 14.168 1.00 91.50 208 LEU A C 1
ATOM 1634 O O . LEU A 1 208 ? -19.201 -9.682 13.610 1.00 91.50 208 LEU A O 1
ATOM 1638 N N . GLU A 1 209 ? -17.827 -10.865 14.913 1.00 91.75 209 GLU A N 1
ATOM 1639 C CA . GLU A 1 209 ? -18.737 -11.980 15.186 1.00 91.75 209 GLU A CA 1
ATOM 1640 C C . GLU A 1 209 ? -18.802 -12.236 16.705 1.00 91.75 209 GLU A C 1
ATOM 1642 O O . GLU A 1 209 ? -17.820 -12.046 17.425 1.00 91.75 209 GLU A O 1
ATOM 1647 N N . GLY A 1 210 ? -19.956 -12.688 17.210 1.00 91.88 210 GLY A N 1
ATOM 1648 C CA . GLY A 1 210 ? -20.136 -13.054 18.626 1.00 91.88 210 GLY A CA 1
ATOM 1649 C C . GLY A 1 210 ? -20.673 -11.947 19.544 1.00 91.88 210 GLY A C 1
ATOM 1650 O O . GLY A 1 210 ? -20.790 -12.165 20.753 1.00 91.88 210 GLY A O 1
ATOM 1651 N N . ALA A 1 211 ? -21.029 -10.781 18.994 1.00 92.50 211 ALA A N 1
ATOM 1652 C CA . ALA A 1 211 ? -21.735 -9.742 19.740 1.00 92.50 211 ALA A CA 1
ATOM 1653 C C . ALA A 1 211 ? -23.108 -10.245 20.229 1.00 92.50 211 ALA A C 1
ATOM 1655 O O . ALA A 1 211 ? -23.783 -11.009 19.539 1.00 92.50 211 ALA A O 1
ATOM 1656 N N . ARG A 1 212 ? -23.505 -9.825 21.433 1.00 92.31 212 ARG A N 1
ATOM 1657 C CA . ARG A 1 212 ? -24.807 -10.115 22.053 1.00 92.31 212 ARG A CA 1
ATOM 1658 C C . ARG A 1 212 ? -25.583 -8.818 22.238 1.00 92.31 212 ARG A C 1
ATOM 1660 O O . ARG A 1 212 ? -24.969 -7.777 22.435 1.00 92.31 212 ARG A O 1
ATOM 1667 N N . ASP A 1 213 ? -26.905 -8.914 22.308 1.00 90.56 213 ASP A N 1
ATOM 1668 C CA . ASP A 1 213 ? -27.788 -7.751 22.495 1.00 90.56 213 ASP A CA 1
ATOM 1669 C C . ASP A 1 213 ? -27.660 -7.100 23.885 1.00 90.56 213 ASP A C 1
ATOM 1671 O O . ASP A 1 213 ? -28.080 -5.965 24.097 1.00 90.56 213 ASP A O 1
ATOM 1675 N N . TYR A 1 214 ? -27.102 -7.829 24.855 1.00 91.19 214 TYR A N 1
ATOM 1676 C CA . TYR A 1 214 ? -26.965 -7.392 26.239 1.00 91.19 214 TYR A CA 1
ATOM 1677 C C . TYR A 1 214 ? -25.770 -8.066 26.921 1.00 91.19 214 TYR A C 1
ATOM 1679 O O . TYR A 1 214 ? -25.470 -9.240 26.671 1.00 91.19 214 TYR A O 1
ATOM 1687 N N . TYR A 1 215 ? -25.139 -7.340 27.845 1.00 92.50 215 TYR A N 1
ATOM 1688 C CA . TYR A 1 215 ? -24.097 -7.855 28.728 1.00 92.50 215 TYR A CA 1
ATOM 1689 C C . TYR A 1 215 ? -24.349 -7.441 30.184 1.00 92.50 215 TYR A C 1
ATOM 1691 O O . TYR A 1 215 ? -24.933 -6.403 30.471 1.00 92.50 215 TYR A O 1
ATOM 1699 N N . SER A 1 216 ? -23.860 -8.231 31.134 1.00 92.19 216 SER A N 1
ATOM 1700 C CA . SER A 1 216 ? -23.743 -7.819 32.540 1.00 92.19 216 SER A CA 1
ATOM 1701 C C . SER A 1 216 ? -22.291 -7.851 32.987 1.00 92.19 216 SER A C 1
ATOM 1703 O O . SER A 1 216 ? -21.493 -8.653 32.494 1.00 92.19 216 SER A O 1
ATOM 1705 N N . LEU A 1 217 ? -21.951 -7.045 33.992 1.00 93.12 217 LEU A N 1
ATOM 1706 C CA . LEU A 1 217 ? -20.681 -7.187 34.704 1.00 93.12 217 LEU A CA 1
ATOM 1707 C C . LEU A 1 217 ? -20.469 -8.649 35.143 1.00 93.12 217 LEU A C 1
ATOM 1709 O O . LEU A 1 217 ? -21.393 -9.338 35.573 1.00 93.12 217 LEU A O 1
ATOM 1713 N N . GLY A 1 218 ? -19.247 -9.147 34.972 1.00 92.38 218 GLY A N 1
ATOM 1714 C CA . GLY A 1 218 ? -18.885 -10.541 35.212 1.00 92.38 218 GLY A CA 1
ATOM 1715 C C . GLY A 1 218 ? -19.161 -11.499 34.046 1.00 92.38 218 GLY A C 1
ATOM 1716 O O . GLY A 1 218 ? -18.679 -12.636 34.103 1.00 92.38 218 GLY A O 1
ATOM 1717 N N . ASN A 1 219 ? -19.880 -11.077 32.995 1.00 94.12 219 ASN A N 1
ATOM 1718 C CA . ASN A 1 219 ? -19.985 -11.844 31.748 1.00 94.12 219 ASN A CA 1
ATOM 1719 C C . ASN A 1 219 ? -18.617 -11.983 31.079 1.00 94.12 219 ASN A C 1
ATOM 1721 O O . ASN A 1 219 ? -17.752 -11.121 31.213 1.00 94.12 219 ASN A O 1
ATOM 1725 N N . VAL A 1 220 ? -18.437 -13.068 30.334 1.00 95.00 220 VAL A N 1
ATOM 1726 C CA . VAL A 1 220 ? -17.281 -13.228 29.453 1.00 95.00 220 VAL A CA 1
ATOM 1727 C C . VAL A 1 220 ? -17.641 -12.617 28.104 1.00 95.00 220 VAL A C 1
ATOM 1729 O O . VAL A 1 220 ? -18.601 -13.052 27.465 1.00 95.00 220 VAL A O 1
ATOM 1732 N N . ILE A 1 221 ? -16.895 -11.590 27.708 1.00 95.56 221 ILE A N 1
ATOM 1733 C CA . ILE A 1 221 ? -16.885 -11.076 26.342 1.00 95.56 221 ILE A CA 1
ATOM 1734 C C . ILE A 1 221 ? -16.064 -12.057 25.525 1.00 95.56 221 ILE A C 1
ATOM 1736 O O . ILE A 1 221 ? -14.943 -12.374 25.909 1.00 95.56 221 ILE A O 1
ATOM 1740 N N . ASP A 1 222 ? -16.643 -12.555 24.441 1.00 95.56 222 ASP A N 1
ATOM 1741 C CA . ASP A 1 222 ? -16.027 -13.556 23.585 1.00 95.56 222 ASP A CA 1
ATOM 1742 C C . ASP A 1 222 ? -16.360 -13.243 22.129 1.00 95.56 222 ASP A C 1
ATOM 1744 O O . ASP A 1 222 ? -17.386 -13.668 21.599 1.00 95.56 222 ASP A O 1
ATOM 1748 N N . LEU A 1 223 ? -15.521 -12.413 21.521 1.00 95.31 223 LEU A N 1
ATOM 1749 C CA . LEU A 1 223 ? -15.714 -11.910 20.168 1.00 95.31 223 LEU A CA 1
ATOM 1750 C C . LEU A 1 223 ? -14.688 -12.534 19.239 1.00 95.31 223 LEU A C 1
ATOM 1752 O O . LEU A 1 223 ? -13.537 -12.753 19.614 1.00 95.31 223 LEU A O 1
ATOM 1756 N N . SER A 1 224 ? -15.097 -12.790 18.006 1.00 93.62 224 SER A N 1
ATOM 1757 C CA . SER A 1 224 ? -14.207 -13.239 16.941 1.00 93.62 224 SER A CA 1
ATOM 1758 C C . SER A 1 224 ? -14.147 -12.179 15.856 1.00 93.62 224 SER A C 1
ATOM 1760 O O . SER A 1 224 ? -15.164 -11.612 15.472 1.00 93.62 224 SER A O 1
ATOM 1762 N N . CYS A 1 225 ? -12.943 -11.908 15.373 1.00 90.94 225 CYS A N 1
ATOM 1763 C CA . CYS A 1 225 ? -12.696 -11.020 14.257 1.00 90.94 225 CYS A CA 1
ATOM 1764 C C . CYS A 1 225 ? -12.132 -11.820 13.091 1.00 90.94 225 CYS A C 1
ATOM 1766 O O . CYS A 1 225 ? -11.088 -12.466 13.229 1.00 90.94 225 CYS A O 1
ATOM 1768 N N . ARG A 1 226 ? -12.816 -11.781 11.947 1.00 88.38 226 ARG A N 1
ATOM 1769 C CA . ARG A 1 226 ? -12.402 -12.497 10.740 1.00 88.38 226 ARG A CA 1
ATOM 1770 C C . ARG A 1 226 ? -11.918 -11.530 9.670 1.00 88.38 226 ARG A C 1
ATOM 1772 O O . ARG A 1 226 ? -12.645 -10.626 9.272 1.00 88.38 226 ARG A O 1
ATOM 1779 N N . ALA A 1 227 ? -10.703 -11.756 9.196 1.00 79.25 227 ALA A N 1
ATOM 1780 C CA . ALA A 1 227 ? -10.142 -11.098 8.027 1.00 79.25 227 ALA A CA 1
ATOM 1781 C C . ALA A 1 227 ? -10.862 -11.543 6.739 1.00 79.25 227 ALA A C 1
ATOM 1783 O O . ALA A 1 227 ? -11.113 -12.737 6.563 1.00 79.25 227 ALA A O 1
ATOM 1784 N N . ASP A 1 228 ? -11.126 -10.609 5.822 1.00 71.31 228 ASP A N 1
ATOM 1785 C CA . ASP A 1 228 ? -11.330 -10.965 4.412 1.00 71.31 228 ASP A CA 1
ATOM 1786 C C . ASP A 1 228 ? -9.992 -11.419 3.801 1.00 71.31 228 ASP A C 1
ATOM 1788 O O . ASP A 1 228 ? -8.923 -11.119 4.338 1.00 71.31 228 ASP A O 1
ATOM 1792 N N . ALA A 1 229 ? -10.033 -12.146 2.679 1.00 62.84 229 ALA A N 1
ATOM 1793 C CA . ALA A 1 229 ? -8.869 -12.815 2.076 1.00 62.84 229 ALA A CA 1
ATOM 1794 C C . ALA A 1 229 ? -7.660 -11.899 1.763 1.00 62.84 229 ALA A C 1
ATOM 1796 O O . ALA A 1 229 ? -6.567 -12.397 1.512 1.00 62.84 229 ALA A O 1
ATOM 1797 N N . THR A 1 230 ? -7.841 -10.575 1.781 1.00 63.75 230 THR A N 1
ATOM 1798 C CA . THR A 1 230 ? -6.828 -9.544 1.500 1.00 63.75 230 THR A CA 1
ATOM 1799 C C . THR A 1 230 ? -6.212 -8.905 2.756 1.00 63.75 230 THR A C 1
ATOM 1801 O O . THR A 1 230 ? -5.377 -8.003 2.649 1.00 63.75 230 THR A O 1
ATOM 1804 N N . SER A 1 231 ? -6.606 -9.326 3.961 1.00 64.69 231 SER A N 1
ATOM 1805 C CA . SER A 1 231 ? -6.113 -8.759 5.223 1.00 64.69 231 SER A CA 1
ATOM 1806 C C . SER A 1 231 ? -4.851 -9.474 5.712 1.00 64.69 231 SER A C 1
ATOM 1808 O O . SER A 1 231 ? -4.801 -10.700 5.785 1.00 64.69 231 SER A O 1
ATOM 1810 N N . HIS A 1 232 ? -3.825 -8.690 6.057 1.00 67.69 232 HIS A N 1
ATOM 1811 C CA . HIS A 1 232 ? -2.488 -9.206 6.366 1.00 67.69 232 HIS A CA 1
ATOM 1812 C C . HIS A 1 232 ? -2.126 -9.114 7.861 1.00 67.69 232 HIS A C 1
ATOM 1814 O O . HIS A 1 232 ? -1.175 -9.758 8.294 1.00 67.69 232 HIS A O 1
ATOM 1820 N N . GLU A 1 233 ? -2.884 -8.362 8.668 1.00 80.06 233 GLU A N 1
ATOM 1821 C CA . GLU A 1 233 ? -2.664 -8.236 10.116 1.00 80.06 233 GLU A CA 1
ATOM 1822 C C . GLU A 1 233 ? -3.937 -7.717 10.808 1.00 80.06 233 GLU A C 1
ATOM 1824 O O . GLU A 1 233 ? -4.447 -6.658 10.438 1.00 80.06 233 GLU A O 1
ATOM 1829 N N . LEU A 1 234 ? -4.441 -8.447 11.810 1.00 87.56 234 LEU A N 1
ATOM 1830 C CA . LEU A 1 234 ? -5.602 -8.063 12.624 1.00 87.56 234 LEU A CA 1
ATOM 1831 C C . LEU A 1 234 ? -5.164 -7.635 14.024 1.00 87.56 234 LEU A C 1
ATOM 1833 O O . LEU A 1 234 ? -4.283 -8.262 14.614 1.00 87.56 234 LEU A O 1
ATOM 1837 N N . LYS A 1 235 ? -5.844 -6.635 14.587 1.00 91.06 235 LYS A N 1
ATOM 1838 C CA . LYS A 1 235 ? -5.674 -6.187 15.973 1.00 91.06 235 LYS A CA 1
ATOM 1839 C C . LYS A 1 235 ? -7.007 -5.820 16.607 1.00 91.06 235 LYS A C 1
ATOM 1841 O O . LYS A 1 235 ? -7.863 -5.217 15.966 1.00 91.06 235 LYS A O 1
ATOM 1846 N N . TRP A 1 236 ? -7.170 -6.137 17.886 1.00 94.50 236 TRP A N 1
ATOM 1847 C CA . TRP A 1 236 ? -8.302 -5.648 18.670 1.00 94.50 236 TRP A CA 1
ATOM 1848 C C . TRP A 1 236 ? -7.973 -4.297 19.283 1.00 94.50 236 TRP A C 1
ATOM 1850 O O . TRP A 1 236 ? -6.891 -4.107 19.830 1.00 94.50 236 TRP A O 1
ATOM 1860 N N . HIS A 1 237 ? -8.927 -3.376 19.221 1.00 94.12 237 HIS A N 1
ATOM 1861 C CA . HIS A 1 237 ? -8.877 -2.112 19.931 1.00 94.12 237 HIS A CA 1
ATOM 1862 C C . HIS A 1 237 ? -9.978 -2.073 20.994 1.00 94.12 237 HIS A C 1
ATOM 1864 O O . HIS A 1 237 ? -11.145 -2.344 20.705 1.00 94.12 237 HIS A O 1
ATOM 1870 N N . MET A 1 238 ? -9.590 -1.717 22.217 1.00 95.94 238 MET A N 1
ATOM 1871 C CA . MET A 1 238 ? -10.455 -1.459 23.362 1.00 95.94 238 MET A CA 1
ATOM 1872 C C . MET A 1 238 ? -10.314 0.011 23.757 1.00 95.94 238 MET A C 1
ATOM 1874 O O . MET A 1 238 ? -9.219 0.461 24.094 1.00 95.94 238 MET A O 1
ATOM 1878 N N . ASN A 1 239 ? -11.420 0.758 23.722 1.00 94.00 239 ASN A N 1
ATOM 1879 C CA . ASN A 1 239 ? -11.457 2.193 24.029 1.00 94.00 239 ASN A CA 1
ATOM 1880 C C . ASN A 1 239 ? -10.376 2.981 23.264 1.00 94.00 239 ASN A C 1
ATOM 1882 O O . ASN A 1 239 ? -9.567 3.694 23.860 1.00 94.00 239 ASN A O 1
ATOM 1886 N N . ASP A 1 240 ? -10.334 2.781 21.944 1.00 89.19 240 ASP A N 1
ATOM 1887 C CA . ASP A 1 240 ? -9.415 3.432 20.996 1.00 89.19 240 ASP A CA 1
ATOM 1888 C C . ASP A 1 240 ? -7.919 3.123 21.175 1.00 89.19 240 ASP A C 1
ATOM 1890 O O . ASP A 1 240 ? -7.072 3.712 20.504 1.00 89.19 240 ASP A O 1
ATOM 1894 N N . ARG A 1 241 ? -7.573 2.148 22.020 1.00 92.44 241 ARG A N 1
ATOM 1895 C CA . ARG A 1 241 ? -6.202 1.650 22.209 1.00 92.44 241 ARG A CA 1
ATOM 1896 C C . ARG A 1 241 ? -6.123 0.175 21.864 1.00 92.44 241 ARG A C 1
ATOM 1898 O O . ARG A 1 241 ? -7.141 -0.502 21.912 1.00 92.44 241 ARG A O 1
ATOM 1905 N N . GLU A 1 242 ? -4.935 -0.329 21.543 1.00 92.75 242 GLU A N 1
ATOM 1906 C CA . GLU A 1 242 ? -4.750 -1.773 21.360 1.00 92.75 242 GLU A CA 1
ATOM 1907 C C . GLU A 1 242 ? -5.181 -2.521 22.632 1.00 92.75 242 GLU A C 1
ATOM 1909 O O . GLU A 1 242 ? -4.866 -2.115 23.756 1.00 92.75 242 GLU A O 1
ATOM 1914 N N . ALA A 1 243 ? -5.972 -3.577 22.447 1.00 95.25 243 ALA A N 1
ATOM 1915 C CA . ALA A 1 243 ? -6.436 -4.409 23.541 1.00 95.25 243 ALA A CA 1
ATOM 1916 C C . ALA A 1 243 ? -5.245 -5.153 24.172 1.00 95.25 243 ALA A C 1
ATOM 1918 O O . ALA A 1 243 ? -4.316 -5.522 23.456 1.00 95.25 243 ALA A O 1
ATOM 1919 N N . PRO A 1 244 ? -5.265 -5.412 25.491 1.00 95.19 244 PRO A N 1
ATOM 1920 C CA . PRO A 1 244 ? -4.216 -6.185 26.144 1.00 95.19 244 PRO A CA 1
ATOM 1921 C C . PRO A 1 244 ? -4.021 -7.556 25.490 1.00 95.19 244 PRO A C 1
ATOM 1923 O O . PRO A 1 244 ? -4.995 -8.282 25.289 1.00 95.19 244 PRO A O 1
ATOM 1926 N N . ASP A 1 245 ? -2.767 -7.952 25.256 1.00 93.19 245 ASP A N 1
ATOM 1927 C CA . ASP A 1 245 ? -2.431 -9.259 24.668 1.00 93.19 245 ASP A CA 1
ATOM 1928 C C . ASP A 1 245 ? -3.006 -10.432 25.476 1.00 93.19 245 ASP A C 1
ATOM 1930 O O . ASP A 1 245 ? -3.356 -11.466 24.918 1.00 93.19 245 ASP A O 1
ATOM 1934 N N . SER A 1 246 ? -3.178 -10.264 26.793 1.00 95.31 246 SER A N 1
ATOM 1935 C CA . SER A 1 246 ? -3.806 -11.265 27.666 1.00 95.31 246 SER A CA 1
ATOM 1936 C C . SER A 1 246 ? -5.267 -11.560 27.321 1.00 95.31 246 SER A C 1
ATOM 1938 O O . SER A 1 246 ? -5.784 -12.601 27.726 1.00 95.31 246 SER A O 1
ATOM 1940 N N . TYR A 1 247 ? -5.941 -10.655 26.612 1.00 95.62 247 TYR A N 1
ATOM 1941 C CA . TYR A 1 247 ? -7.322 -10.823 26.164 1.00 95.62 247 TYR A CA 1
ATOM 1942 C C . TYR A 1 247 ? -7.404 -11.351 24.734 1.00 95.62 247 TYR A C 1
ATOM 1944 O O . TYR A 1 247 ? -8.491 -11.692 24.273 1.00 95.62 247 TYR A O 1
ATOM 1952 N N . VAL A 1 248 ? -6.289 -11.400 24.007 1.00 94.81 248 VAL A N 1
ATOM 1953 C CA . VAL A 1 248 ? -6.277 -11.666 22.571 1.00 94.81 248 VAL A CA 1
ATOM 1954 C C . VAL A 1 248 ? -5.665 -13.035 22.296 1.00 94.81 248 VAL A C 1
ATOM 1956 O O . VAL A 1 248 ? -4.622 -13.398 22.828 1.00 94.81 248 VAL A O 1
ATOM 1959 N N . SER A 1 249 ? -6.317 -13.820 21.441 1.00 91.75 249 SER A N 1
ATOM 1960 C CA . SER A 1 249 ? -5.788 -15.108 20.983 1.00 91.75 249 SER A CA 1
ATOM 1961 C C . SER A 1 249 ? -6.001 -15.291 19.485 1.00 91.75 249 SER A C 1
ATOM 1963 O O . SER A 1 249 ? -7.056 -14.963 18.941 1.00 91.75 249 SER A O 1
ATOM 1965 N N . THR A 1 250 ? -4.988 -15.819 18.803 1.00 85.19 250 THR A N 1
ATOM 1966 C CA . THR A 1 250 ? -5.041 -16.081 17.360 1.00 85.19 250 THR A CA 1
ATOM 1967 C C . THR A 1 250 ? -5.401 -17.536 17.113 1.00 85.19 250 THR A C 1
ATOM 1969 O O . THR A 1 250 ? -4.769 -18.438 17.660 1.00 85.19 250 THR A O 1
ATOM 1972 N N . THR A 1 251 ? -6.387 -17.769 16.247 1.00 76.31 251 THR A N 1
ATOM 1973 C CA . THR A 1 251 ? -6.770 -19.115 15.805 1.00 76.31 251 THR A CA 1
ATOM 1974 C C . THR A 1 251 ? -6.532 -19.212 14.299 1.00 76.31 251 THR A C 1
ATOM 1976 O O . THR A 1 251 ? -7.157 -18.482 13.525 1.00 76.31 251 THR A O 1
ATOM 1979 N N . SER A 1 252 ? -5.608 -20.074 13.866 1.00 67.06 252 SER A N 1
ATOM 1980 C CA . SER A 1 252 ? -5.353 -20.328 12.445 1.00 67.06 252 SER A CA 1
ATOM 1981 C C . SER A 1 252 ? -6.082 -21.593 11.999 1.00 67.06 252 SER A C 1
ATOM 1983 O O . SER A 1 252 ? -5.722 -22.714 12.350 1.00 67.06 252 SER A O 1
ATOM 1985 N N . ASN A 1 253 ? -7.117 -21.424 11.181 1.00 57.97 253 ASN A N 1
ATOM 1986 C CA . ASN A 1 253 ? -7.638 -22.534 10.393 1.00 57.97 253 ASN A CA 1
ATOM 1987 C C . ASN A 1 253 ? -6.677 -22.686 9.211 1.00 57.97 253 ASN A C 1
ATOM 1989 O O . ASN A 1 253 ? -6.470 -21.708 8.498 1.00 57.97 253 ASN A O 1
ATOM 1993 N N . GLY A 1 254 ? -6.059 -23.856 9.023 1.00 52.78 254 GLY A N 1
ATOM 1994 C CA . GLY A 1 254 ? -4.913 -24.112 8.126 1.00 52.78 254 GLY A CA 1
ATOM 1995 C C . GLY A 1 254 ? -5.047 -23.780 6.622 1.00 52.78 254 GLY A C 1
ATOM 1996 O O . GLY A 1 254 ? -4.255 -24.282 5.839 1.00 52.78 254 GLY A O 1
ATOM 1997 N N . HIS A 1 255 ? -6.022 -22.958 6.217 1.00 52.53 255 HIS A N 1
ATOM 1998 C CA . HIS A 1 255 ? -6.289 -22.456 4.863 1.00 52.53 255 HIS A CA 1
ATOM 1999 C C . HIS A 1 255 ? -6.216 -20.915 4.738 1.00 52.53 255 HIS A C 1
ATOM 2001 O O . HIS A 1 255 ? -6.710 -20.354 3.767 1.00 52.53 255 HIS A O 1
ATOM 2007 N N . GLY A 1 256 ? -5.595 -20.208 5.690 1.00 51.34 256 GLY A N 1
ATOM 2008 C CA . GLY A 1 256 ? -5.130 -18.828 5.463 1.00 51.34 256 GLY A CA 1
ATOM 2009 C C . GLY A 1 256 ? -6.031 -17.684 5.944 1.00 51.34 256 GLY A C 1
ATOM 2010 O O . GLY A 1 256 ? -5.591 -16.542 5.910 1.00 51.34 256 GLY A O 1
ATOM 2011 N N . ALA A 1 257 ? -7.232 -17.943 6.472 1.00 57.31 257 ALA A N 1
ATOM 2012 C CA . ALA A 1 257 ? -8.021 -16.902 7.140 1.00 57.31 257 ALA A CA 1
ATOM 2013 C C . ALA A 1 257 ? -7.672 -16.846 8.638 1.00 57.31 257 ALA A C 1
ATOM 2015 O O . ALA A 1 257 ? -8.153 -17.663 9.432 1.00 57.31 257 ALA A O 1
ATOM 2016 N N . ALA A 1 258 ? -6.820 -15.897 9.033 1.00 69.25 258 ALA A N 1
ATOM 2017 C CA . ALA A 1 258 ? -6.522 -15.648 10.441 1.00 69.25 258 ALA A CA 1
ATOM 2018 C C . ALA A 1 258 ? -7.779 -15.112 11.150 1.00 69.25 258 ALA A C 1
ATOM 2020 O O . ALA A 1 258 ? -8.344 -14.097 10.746 1.00 69.25 258 ALA A O 1
ATOM 2021 N N . THR A 1 259 ? -8.233 -15.809 12.197 1.00 85.81 259 THR A N 1
ATOM 2022 C CA . THR A 1 259 ? -9.310 -15.324 13.074 1.00 85.81 259 THR A CA 1
ATOM 2023 C C . THR A 1 259 ? -8.698 -14.865 14.391 1.00 85.81 259 THR A C 1
ATOM 2025 O O . THR A 1 259 ? -8.005 -15.639 15.059 1.00 85.81 259 THR A O 1
ATOM 2028 N N . LEU A 1 260 ? -8.952 -13.612 14.767 1.00 91.44 260 LEU A N 1
ATOM 2029 C CA . LEU A 1 260 ? -8.461 -13.023 16.007 1.00 91.44 260 LEU A CA 1
ATOM 2030 C C . LEU A 1 260 ? -9.585 -12.960 17.038 1.00 91.44 260 LEU A C 1
ATOM 2032 O O . LEU A 1 260 ? -10.600 -12.298 16.829 1.00 91.44 260 LEU A O 1
ATOM 2036 N N . ARG A 1 261 ? -9.409 -13.629 18.171 1.00 94.12 261 ARG A N 1
ATOM 2037 C CA . ARG A 1 261 ? -10.419 -13.730 19.223 1.00 94.12 261 ARG A CA 1
ATOM 2038 C C . ARG A 1 261 ? -10.092 -12.788 20.376 1.00 94.12 261 ARG A C 1
ATOM 2040 O O . ARG A 1 261 ? -8.940 -12.731 20.801 1.00 94.12 261 ARG A O 1
ATOM 2047 N N . LEU A 1 262 ? -11.101 -12.085 20.883 1.00 96.50 262 LEU A N 1
ATOM 2048 C CA . LEU A 1 262 ? -11.033 -11.253 22.083 1.00 96.50 262 LEU A CA 1
ATOM 2049 C C . LEU A 1 262 ? -11.858 -11.907 23.189 1.00 96.50 262 LEU A C 1
ATOM 2051 O O . LEU A 1 262 ? -13.075 -12.034 23.057 1.00 96.50 262 LEU A O 1
ATOM 2055 N N . ASN A 1 263 ? -11.194 -12.309 24.270 1.00 96.44 263 ASN A N 1
ATOM 2056 C CA . ASN A 1 263 ? -11.793 -13.008 25.393 1.00 96.44 263 ASN A CA 1
ATOM 2057 C C . ASN A 1 263 ? -11.372 -12.384 26.728 1.00 96.44 263 ASN A C 1
ATOM 2059 O O . ASN A 1 263 ? -10.200 -12.415 27.095 1.00 96.44 263 ASN A O 1
ATOM 2063 N N . PHE A 1 264 ? -12.327 -11.823 27.469 1.00 96.88 264 PHE A N 1
ATOM 2064 C CA . PHE A 1 264 ? -12.071 -11.294 28.810 1.00 96.88 264 PHE A CA 1
ATOM 2065 C C . PHE A 1 264 ? -13.348 -11.221 29.640 1.00 96.88 264 PHE A C 1
ATOM 2067 O O . PHE A 1 264 ? -14.466 -11.259 29.123 1.00 96.88 264 PHE A O 1
ATOM 2074 N N . ARG A 1 265 ? -13.194 -11.090 30.959 1.00 96.69 265 ARG A N 1
ATOM 2075 C CA . ARG A 1 265 ? -14.328 -10.912 31.867 1.00 96.69 265 ARG A CA 1
ATOM 2076 C C . ARG A 1 265 ? -14.681 -9.434 31.998 1.00 96.69 265 ARG A C 1
ATOM 2078 O O . ARG A 1 265 ? -13.854 -8.643 32.445 1.00 96.69 265 ARG A O 1
ATOM 2085 N N . LEU A 1 266 ? -15.912 -9.072 31.647 1.00 95.12 266 LEU A N 1
ATOM 2086 C CA . LEU A 1 266 ? -16.413 -7.705 31.738 1.00 95.12 266 LEU A CA 1
ATOM 2087 C C . LEU A 1 266 ? -16.406 -7.232 33.198 1.00 95.12 266 LEU A C 1
ATOM 2089 O O . LEU A 1 266 ? -16.866 -7.936 34.096 1.00 95.12 266 LEU A O 1
ATOM 2093 N N . ALA A 1 267 ? -15.891 -6.031 33.428 1.00 94.88 267 ALA A N 1
ATOM 2094 C CA . ALA A 1 267 ? -15.683 -5.440 34.747 1.00 94.88 267 ALA A CA 1
ATOM 2095 C C . ALA A 1 267 ? -15.742 -3.916 34.613 1.00 94.88 267 ALA A C 1
ATOM 2097 O O . 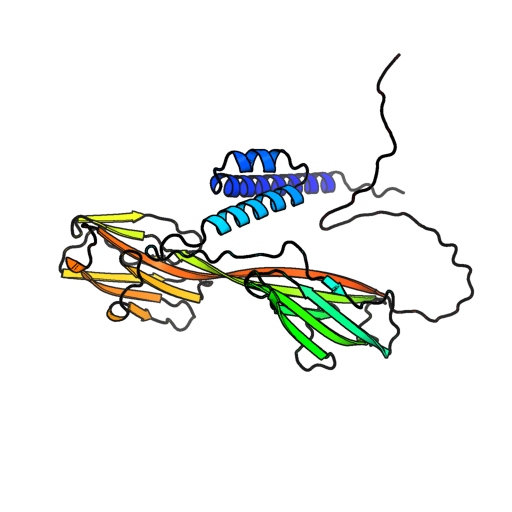ALA A 1 267 ? -15.484 -3.398 33.526 1.00 94.88 267 ALA A O 1
ATOM 2098 N N . GLU A 1 268 ? -16.053 -3.208 35.700 1.00 92.69 268 GLU A N 1
ATOM 2099 C CA . GLU A 1 268 ? -16.244 -1.749 35.682 1.00 92.69 268 GLU A CA 1
ATOM 2100 C C . GLU A 1 268 ? -15.016 -0.994 35.164 1.00 92.69 268 GLU A C 1
ATOM 2102 O O . GLU A 1 268 ? -15.161 -0.021 34.431 1.00 92.69 268 GLU A O 1
ATOM 2107 N N . GLN A 1 269 ? -13.809 -1.495 35.445 1.00 93.44 269 GLN A N 1
ATOM 2108 C CA . GLN A 1 269 ? -12.549 -0.902 34.983 1.00 93.44 269 GLN A CA 1
ATOM 2109 C C . GLN A 1 269 ? -12.395 -0.820 33.455 1.00 93.44 269 GLN A C 1
ATOM 2111 O O . GLN A 1 269 ? -11.542 -0.085 32.967 1.00 93.44 269 GLN A O 1
ATOM 2116 N N . HIS A 1 270 ? -13.178 -1.590 32.694 1.00 94.25 270 HIS A N 1
ATOM 2117 C CA . HIS A 1 270 ? -13.129 -1.574 31.233 1.00 94.25 270 HIS A CA 1
ATOM 2118 C C . HIS A 1 270 ? -13.930 -0.410 30.637 1.00 94.25 270 HIS A C 1
ATOM 2120 O O . HIS A 1 270 ? -13.767 -0.105 29.459 1.00 94.25 270 HIS A O 1
ATOM 2126 N N . PHE A 1 271 ? -14.783 0.247 31.423 1.00 93.94 271 PHE A N 1
ATOM 2127 C CA . PHE A 1 271 ? -15.604 1.358 30.957 1.00 93.94 271 PHE A CA 1
ATOM 2128 C C . PHE A 1 271 ? -14.863 2.684 31.138 1.00 93.94 271 PHE A C 1
ATOM 2130 O O . PHE A 1 271 ? -14.398 3.017 32.227 1.00 93.94 271 PHE A O 1
ATOM 2137 N N . ASN A 1 272 ? -14.812 3.486 30.080 1.00 91.38 272 ASN A N 1
ATOM 2138 C CA . ASN A 1 272 ? -14.365 4.869 30.126 1.00 91.38 272 ASN A CA 1
ATOM 2139 C C . ASN A 1 272 ? -15.595 5.780 30.099 1.00 91.38 272 ASN A C 1
ATOM 2141 O O . ASN A 1 272 ? -16.357 5.764 29.137 1.00 91.38 272 ASN A O 1
ATOM 2145 N N . LYS A 1 273 ? -15.823 6.548 31.171 1.00 88.62 273 LYS A N 1
ATOM 2146 C CA . LYS A 1 273 ? -17.021 7.402 31.326 1.00 88.62 273 LYS A CA 1
ATOM 2147 C C . LYS A 1 273 ? -18.347 6.645 31.097 1.00 88.62 273 LYS A C 1
ATOM 2149 O O . LYS A 1 273 ? -19.295 7.200 30.554 1.00 88.62 273 LYS A O 1
ATOM 2154 N N . GLY A 1 274 ? -18.411 5.380 31.525 1.00 87.69 274 GLY A N 1
ATOM 2155 C CA . GLY A 1 274 ? -19.611 4.538 31.412 1.00 87.69 274 GLY A CA 1
ATOM 2156 C C . GLY A 1 274 ? -19.798 3.843 30.058 1.00 87.69 274 GLY A C 1
ATOM 2157 O O . GLY A 1 274 ? -20.837 3.220 29.838 1.00 87.69 274 GLY A O 1
ATOM 2158 N N . GLU A 1 275 ? -18.804 3.911 29.171 1.00 92.75 275 GLU A N 1
ATOM 2159 C CA . GLU A 1 275 ? -18.839 3.313 27.837 1.00 92.75 275 GLU A CA 1
ATOM 2160 C C . GLU A 1 275 ? -17.609 2.429 27.592 1.00 92.75 275 GLU A C 1
ATOM 2162 O O . GLU A 1 275 ? -16.487 2.781 27.955 1.00 92.75 275 GLU A O 1
ATOM 2167 N N . LEU A 1 276 ? -17.825 1.270 26.979 1.00 95.19 276 LEU A N 1
ATOM 2168 C CA . LEU A 1 276 ? -16.783 0.375 26.491 1.00 95.19 276 LEU A CA 1
ATOM 2169 C C . LEU A 1 276 ? -16.935 0.250 24.975 1.00 95.19 276 LEU A C 1
ATOM 2171 O O . LEU A 1 276 ? -17.988 -0.164 24.497 1.00 95.19 276 LEU A O 1
ATOM 2175 N N . ARG A 1 277 ? -15.882 0.584 24.231 1.00 94.25 277 ARG A N 1
ATOM 2176 C CA . ARG A 1 277 ? -15.843 0.502 22.765 1.00 94.25 277 ARG A CA 1
ATOM 2177 C C . ARG A 1 277 ? -14.883 -0.586 22.332 1.00 94.25 277 ARG A C 1
ATOM 2179 O O . ARG A 1 277 ? -13.736 -0.613 22.784 1.00 94.25 277 ARG A O 1
ATOM 2186 N N . LEU A 1 278 ? -15.342 -1.463 21.453 1.00 95.50 278 LEU A N 1
ATOM 2187 C CA . LEU A 1 278 ? -14.574 -2.574 20.916 1.00 95.50 278 LEU A CA 1
ATOM 2188 C C . LEU A 1 278 ? -14.653 -2.544 19.395 1.00 95.50 278 LEU A C 1
ATOM 2190 O O . LEU A 1 278 ? -15.740 -2.547 18.825 1.00 95.50 278 LEU A O 1
ATOM 2194 N N . LYS A 1 279 ? -13.500 -2.567 18.735 1.00 93.19 279 LYS A N 1
ATOM 2195 C CA . LYS A 1 279 ? -13.418 -2.730 17.281 1.00 93.19 279 LYS A CA 1
ATOM 2196 C C . LYS A 1 279 ? -12.224 -3.580 16.911 1.00 93.19 279 LYS A C 1
ATOM 2198 O O . LYS A 1 279 ? -11.204 -3.571 17.601 1.00 93.19 279 LYS A O 1
ATOM 2203 N N . CYS A 1 280 ? -12.346 -4.302 15.812 1.00 91.25 280 CYS A N 1
ATOM 2204 C CA . CYS A 1 280 ? -11.221 -4.982 15.208 1.00 91.25 280 CYS A CA 1
ATOM 2205 C C . C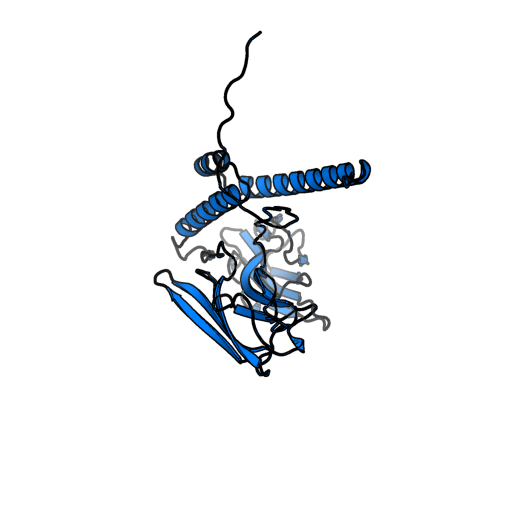YS A 1 280 ? -10.690 -4.142 14.051 1.00 91.25 280 CYS A C 1
ATOM 2207 O O . CYS A 1 280 ? -11.460 -3.632 13.243 1.00 91.25 280 CYS A O 1
ATOM 2209 N N . VAL A 1 281 ? -9.376 -3.994 13.966 1.00 88.75 281 VAL A N 1
ATOM 2210 C CA . VAL A 1 281 ? -8.702 -3.208 12.938 1.00 88.75 281 VAL A CA 1
ATOM 2211 C C . VAL A 1 281 ? -7.808 -4.133 12.129 1.00 88.75 281 VAL A C 1
ATOM 2213 O O . VAL A 1 281 ? -7.040 -4.917 12.682 1.00 88.75 281 VAL A O 1
ATOM 2216 N N . SER A 1 282 ? -7.911 -4.035 10.810 1.00 85.44 282 SER A N 1
ATOM 2217 C CA . SER A 1 282 ? -7.025 -4.695 9.864 1.00 85.44 282 SER A CA 1
ATOM 2218 C C . SER A 1 282 ? -6.062 -3.678 9.275 1.00 85.44 282 SER A C 1
ATOM 2220 O O . SER A 1 282 ? -6.493 -2.650 8.751 1.00 85.44 282 SER A O 1
ATOM 2222 N N . ARG A 1 283 ? -4.771 -4.005 9.253 1.00 83.56 283 ARG A N 1
ATOM 2223 C CA . ARG A 1 283 ? -3.788 -3.292 8.432 1.00 83.56 283 ARG A CA 1
ATOM 2224 C C . ARG A 1 283 ? -3.790 -3.884 7.022 1.00 83.56 283 ARG A C 1
ATOM 2226 O O . ARG A 1 283 ? -3.633 -5.092 6.845 1.00 83.56 283 ARG A O 1
ATOM 2233 N N . GLN A 1 284 ? -3.987 -3.033 6.025 1.00 78.69 284 GLN A N 1
ATOM 2234 C CA . GLN A 1 284 ? -3.955 -3.378 4.604 1.00 78.69 284 GLN A CA 1
ATOM 2235 C C . GLN A 1 284 ? -2.881 -2.550 3.891 1.00 78.69 284 GLN A C 1
ATOM 2237 O O . GLN A 1 284 ? -2.421 -1.531 4.410 1.00 78.69 284 GLN A O 1
ATOM 2242 N N . LEU A 1 285 ? -2.451 -3.013 2.719 1.00 79.12 285 LEU A N 1
ATOM 2243 C CA . LEU A 1 285 ? -1.503 -2.311 1.859 1.00 79.12 285 LEU A CA 1
ATOM 2244 C C . LEU A 1 285 ? -2.227 -1.861 0.595 1.00 79.12 285 LEU A C 1
ATOM 2246 O O . LEU A 1 285 ? -2.852 -2.670 -0.086 1.00 79.12 285 LEU A O 1
ATOM 2250 N N . ARG A 1 286 ? -2.146 -0.566 0.291 1.00 79.00 286 ARG A N 1
ATOM 2251 C CA . ARG A 1 286 ? -2.586 -0.008 -0.985 1.00 79.00 286 ARG A CA 1
ATOM 2252 C C . ARG A 1 286 ? -1.372 0.096 -1.892 1.00 79.00 286 ARG A C 1
ATOM 2254 O O . ARG A 1 286 ? -0.454 0.859 -1.596 1.00 79.00 286 ARG A O 1
ATOM 2261 N N . GLU A 1 287 ? -1.379 -0.689 -2.957 1.00 82.19 287 GLU A N 1
ATOM 2262 C CA . GLU A 1 287 ? -0.314 -0.716 -3.956 1.00 82.19 287 GLU A CA 1
ATOM 2263 C C . GLU A 1 287 ? -0.493 0.421 -4.968 1.00 82.19 287 GLU A C 1
ATOM 2265 O O . GLU A 1 287 ? -1.604 0.711 -5.416 1.00 82.19 287 GLU A O 1
ATOM 2270 N N . PHE A 1 288 ? 0.618 1.046 -5.342 1.00 82.31 288 PHE A N 1
ATOM 2271 C CA . PHE A 1 288 ? 0.706 2.075 -6.369 1.00 82.31 288 PHE A CA 1
ATOM 2272 C C . PHE A 1 288 ? 1.788 1.675 -7.360 1.00 82.31 288 PHE A C 1
ATOM 2274 O O . PHE A 1 288 ? 2.882 1.251 -6.978 1.00 82.31 288 PHE A O 1
ATOM 2281 N N . THR A 1 289 ? 1.472 1.793 -8.644 1.00 86.69 289 THR A N 1
ATOM 2282 C CA . THR A 1 289 ? 2.400 1.501 -9.735 1.00 86.69 289 THR A CA 1
ATOM 2283 C C . THR A 1 289 ? 2.323 2.619 -10.759 1.00 86.69 289 THR A C 1
ATOM 2285 O O . THR A 1 289 ? 1.230 3.015 -11.151 1.00 86.69 289 THR A O 1
ATOM 2288 N N . ALA A 1 290 ? 3.485 3.113 -11.171 1.00 88.50 290 ALA A N 1
ATOM 2289 C CA . ALA A 1 290 ? 3.647 4.064 -12.264 1.00 88.50 290 ALA A CA 1
ATOM 2290 C C . ALA A 1 290 ? 4.734 3.526 -13.197 1.00 88.50 290 ALA A C 1
ATOM 2292 O O . ALA A 1 290 ? 5.652 2.839 -12.736 1.00 88.50 290 ALA A O 1
ATOM 2293 N N . ALA A 1 291 ? 4.644 3.776 -14.499 1.00 93.44 291 ALA A N 1
ATOM 2294 C CA . ALA A 1 291 ? 5.575 3.173 -15.445 1.00 93.44 291 ALA A CA 1
ATOM 2295 C C . ALA A 1 291 ? 5.821 4.056 -16.662 1.00 93.44 291 ALA A C 1
ATOM 2297 O O . ALA A 1 291 ? 4.904 4.668 -17.188 1.00 93.44 291 ALA A O 1
ATOM 2298 N N . SER A 1 292 ? 7.065 4.044 -17.136 1.00 94.12 292 SER A N 1
ATOM 2299 C CA . SER A 1 292 ? 7.428 4.621 -18.429 1.00 94.12 292 SER A CA 1
ATOM 2300 C C . SER A 1 292 ? 7.901 3.543 -19.378 1.00 94.12 292 SER A C 1
ATOM 2302 O O . SER A 1 292 ? 8.703 2.686 -18.996 1.00 94.12 292 SER A O 1
ATOM 2304 N N . GLU A 1 293 ? 7.445 3.642 -20.620 1.00 94.88 293 GLU A N 1
ATOM 2305 C CA . GLU A 1 293 ? 7.711 2.711 -21.712 1.00 94.88 293 GLU A CA 1
ATOM 2306 C C . GLU A 1 293 ? 8.346 3.459 -22.880 1.00 94.88 293 GLU A C 1
ATOM 2308 O O . GLU A 1 293 ? 7.868 4.512 -23.302 1.00 94.88 293 GLU A O 1
ATOM 2313 N N . LEU A 1 294 ? 9.445 2.927 -23.408 1.00 94.12 294 LEU A N 1
ATOM 2314 C CA . LEU A 1 294 ? 10.141 3.490 -24.556 1.00 94.12 294 LEU A CA 1
ATOM 2315 C C . LEU A 1 294 ? 10.482 2.391 -25.556 1.00 94.12 294 LEU A C 1
ATOM 2317 O O . LEU A 1 294 ? 10.984 1.329 -25.193 1.00 94.12 294 LEU A O 1
ATOM 2321 N N . ARG A 1 295 ? 10.272 2.684 -26.840 1.00 94.12 295 ARG A N 1
ATOM 2322 C CA . ARG A 1 295 ? 10.607 1.791 -27.952 1.00 94.12 295 ARG A CA 1
ATOM 2323 C C . ARG A 1 295 ? 11.774 2.349 -28.744 1.00 94.12 295 ARG A C 1
ATOM 2325 O O . ARG A 1 295 ? 11.806 3.537 -29.057 1.00 94.12 295 ARG A O 1
ATOM 2332 N N . VAL A 1 296 ? 12.715 1.480 -29.098 1.00 93.38 296 VAL A N 1
ATOM 2333 C CA . VAL A 1 296 ? 13.888 1.841 -29.892 1.00 93.38 296 VAL A CA 1
ATOM 2334 C C . VAL A 1 296 ? 14.094 0.856 -31.047 1.00 93.38 296 VAL A C 1
ATOM 2336 O O . VAL A 1 296 ? 14.103 -0.358 -30.827 1.00 93.38 296 VAL A O 1
ATOM 2339 N N . PRO A 1 297 ? 14.257 1.341 -32.289 1.00 93.12 297 PRO A N 1
ATOM 2340 C CA . PRO A 1 297 ? 14.529 0.483 -33.432 1.00 93.12 297 PRO A CA 1
ATOM 2341 C C . PRO A 1 297 ? 15.978 -0.020 -33.463 1.00 93.12 297 PRO A C 1
ATOM 2343 O O . PRO A 1 297 ? 16.911 0.612 -32.952 1.00 93.12 297 PRO A O 1
ATOM 2346 N N . VAL A 1 298 ? 16.173 -1.151 -34.136 1.00 90.69 298 VAL A N 1
ATOM 2347 C CA . VAL A 1 298 ? 17.495 -1.615 -34.556 1.00 90.69 298 VAL A CA 1
ATOM 2348 C C . VAL A 1 298 ? 18.003 -0.764 -35.726 1.00 90.69 298 VAL A C 1
ATOM 2350 O O . VAL A 1 298 ? 17.248 -0.363 -36.609 1.00 90.69 298 VAL A O 1
ATOM 2353 N N . SER A 1 299 ? 19.297 -0.462 -35.741 1.00 87.38 299 SER A N 1
ATOM 2354 C CA . SER A 1 299 ? 19.947 0.273 -36.827 1.00 87.38 299 SER A CA 1
ATOM 2355 C C . SER A 1 299 ? 20.269 -0.671 -37.991 1.00 87.38 299 SER A C 1
ATOM 2357 O O . SER A 1 299 ? 21.188 -1.487 -37.898 1.00 87.38 299 SER A O 1
ATOM 2359 N N . ASP A 1 300 ? 19.557 -0.526 -39.109 1.00 71.19 300 ASP A N 1
ATOM 2360 C CA . ASP A 1 300 ? 19.847 -1.253 -40.348 1.00 71.19 300 ASP A CA 1
ATOM 2361 C C . ASP A 1 300 ? 20.976 -0.577 -41.140 1.00 71.19 300 ASP A C 1
ATOM 2363 O O . ASP A 1 300 ? 20.804 0.469 -41.765 1.00 71.19 300 ASP A O 1
ATOM 2367 N N . LYS A 1 301 ? 22.154 -1.207 -41.185 1.00 57.09 301 LYS A N 1
ATOM 2368 C CA . LYS A 1 301 ? 23.233 -0.842 -42.120 1.00 57.09 301 LYS A CA 1
ATOM 2369 C C . LYS A 1 301 ? 23.162 -1.674 -43.407 1.00 57.09 301 LYS A C 1
ATOM 2371 O O . LYS A 1 301 ? 24.121 -2.358 -43.759 1.00 57.09 301 LYS A O 1
ATOM 2376 N N . ARG A 1 302 ? 22.052 -1.611 -44.149 1.00 49.59 302 ARG A N 1
ATOM 2377 C CA . ARG A 1 302 ? 22.035 -2.034 -45.564 1.00 49.59 302 ARG A CA 1
ATOM 2378 C C . ARG A 1 302 ? 21.880 -0.809 -46.469 1.00 49.59 302 ARG A C 1
ATOM 2380 O O . ARG A 1 302 ? 20.805 -0.247 -46.581 1.00 49.59 302 ARG A O 1
ATOM 2387 N N . HIS A 1 303 ? 23.000 -0.436 -47.096 1.00 41.59 303 HIS A N 1
ATOM 2388 C CA . HIS A 1 303 ? 23.169 0.499 -48.217 1.00 41.59 303 HIS A CA 1
ATOM 2389 C C . HIS A 1 303 ? 22.542 1.899 -48.094 1.00 41.59 303 HIS A C 1
ATOM 2391 O O . HIS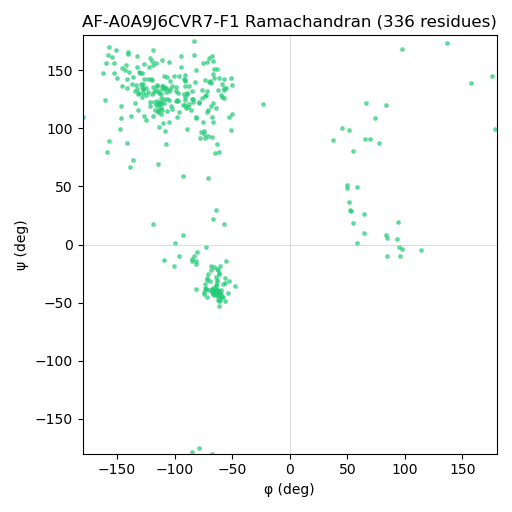 A 1 303 ? 21.406 2.155 -48.481 1.00 41.59 303 HIS A O 1
ATOM 2397 N N . SER A 1 304 ? 23.389 2.863 -47.727 1.00 45.16 304 SER A N 1
ATOM 2398 C CA . SER A 1 304 ? 23.218 4.271 -48.082 1.00 45.16 304 SER A CA 1
ATOM 2399 C C . SER A 1 304 ? 23.393 4.459 -49.596 1.00 45.16 304 SER A C 1
ATOM 2401 O O . SER A 1 304 ? 24.510 4.620 -50.086 1.00 45.16 304 SER A O 1
ATOM 2403 N N . SER A 1 305 ? 22.311 4.413 -50.366 1.00 42.91 305 SER A N 1
ATOM 2404 C CA . SER A 1 305 ? 22.241 4.985 -51.720 1.00 42.91 305 SER A CA 1
ATOM 2405 C C . SER A 1 305 ? 20.781 5.227 -52.069 1.00 42.91 305 SER A C 1
ATOM 2407 O O . SER A 1 305 ? 20.128 4.439 -52.740 1.00 42.91 305 SER A O 1
ATOM 2409 N N . GLY A 1 306 ? 20.259 6.324 -51.549 1.00 38.69 306 GLY A N 1
ATOM 2410 C CA . GLY A 1 306 ? 18.916 6.788 -51.825 1.00 38.69 306 GLY A CA 1
ATOM 2411 C C . GLY A 1 306 ? 18.731 8.064 -51.044 1.00 38.69 306 GLY A C 1
ATOM 2412 O O . GLY A 1 306 ? 18.724 8.034 -49.817 1.00 38.69 306 GLY A O 1
ATOM 2413 N N . LEU A 1 307 ? 18.671 9.184 -51.760 1.00 41.94 307 LEU A N 1
ATOM 2414 C CA . LEU A 1 307 ? 18.226 10.462 -51.234 1.00 41.94 307 LEU A CA 1
ATOM 2415 C C . LEU A 1 307 ? 16.878 10.216 -50.541 1.00 41.94 307 LEU A C 1
ATOM 2417 O O . LEU A 1 307 ? 15.853 10.090 -51.210 1.00 41.94 307 LEU A O 1
ATOM 2421 N N . GLN A 1 308 ? 16.880 10.069 -49.216 1.00 44.12 308 GLN A N 1
ATOM 2422 C CA . GLN A 1 308 ? 15.637 10.042 -48.467 1.00 44.12 308 GLN A CA 1
ATOM 2423 C C . GLN A 1 308 ? 15.152 11.479 -48.436 1.00 44.12 308 GLN A C 1
ATOM 2425 O O . GLN A 1 308 ? 15.635 12.315 -47.675 1.00 44.12 308 GLN A O 1
ATOM 2430 N N . VAL A 1 309 ? 14.237 11.778 -49.355 1.00 30.98 309 VAL A N 1
ATOM 2431 C CA . VAL A 1 309 ? 13.375 12.943 -49.243 1.00 30.98 309 VAL A CA 1
ATOM 2432 C C . VAL A 1 309 ? 12.743 12.833 -47.863 1.00 30.98 309 VAL A C 1
ATOM 2434 O O . VAL A 1 309 ? 11.960 11.916 -47.613 1.00 30.98 309 VAL A O 1
ATOM 2437 N N . TYR A 1 310 ? 13.143 13.721 -46.953 1.00 35.03 310 TYR A N 1
ATOM 2438 C CA . TYR A 1 310 ? 12.451 13.913 -45.692 1.00 35.03 310 TYR A CA 1
ATOM 2439 C C . TYR A 1 310 ? 11.052 14.413 -46.035 1.00 35.03 310 TYR A C 1
ATOM 2441 O O . TYR A 1 310 ? 10.786 15.610 -46.098 1.00 35.03 310 TYR A O 1
ATOM 2449 N N . PHE A 1 311 ? 10.144 13.479 -46.287 1.00 27.06 311 PHE A N 1
ATOM 2450 C CA . PHE A 1 311 ? 8.735 13.747 -46.139 1.00 27.06 311 PHE A CA 1
ATOM 2451 C C . PHE A 1 311 ? 8.514 13.849 -44.637 1.00 27.06 311 PHE A C 1
ATOM 2453 O O . PHE A 1 311 ? 8.327 12.846 -43.952 1.00 27.06 311 PHE A O 1
ATOM 2460 N N . ALA A 1 312 ? 8.578 15.077 -44.121 1.00 32.41 312 ALA A N 1
ATOM 2461 C CA . ALA A 1 312 ? 7.940 15.426 -42.865 1.00 32.41 312 ALA A CA 1
ATOM 2462 C C . ALA A 1 312 ? 6.436 15.205 -43.060 1.00 32.41 312 ALA A C 1
ATOM 2464 O O . ALA A 1 312 ? 5.674 16.118 -43.370 1.00 32.41 312 ALA A O 1
ATOM 2465 N N . ARG A 1 313 ? 6.016 13.943 -42.978 1.00 27.06 313 ARG A N 1
ATOM 2466 C CA . ARG A 1 313 ? 4.615 13.578 -42.938 1.00 27.06 313 ARG A CA 1
ATOM 2467 C C . ARG A 1 313 ? 4.177 13.863 -41.515 1.00 27.06 313 ARG A C 1
ATOM 2469 O O . ARG A 1 313 ? 4.330 13.029 -40.629 1.00 27.06 313 ARG A O 1
ATOM 2476 N N . ALA A 1 314 ? 3.681 15.074 -41.298 1.00 36.69 314 ALA A N 1
ATOM 2477 C CA . ALA A 1 314 ? 2.831 15.368 -40.162 1.00 36.69 314 ALA A CA 1
ATOM 2478 C C . ALA A 1 314 ? 1.529 14.568 -40.341 1.00 36.69 314 ALA A C 1
ATOM 2480 O O . ALA A 1 314 ? 0.530 15.088 -40.816 1.00 36.69 314 ALA A O 1
ATOM 2481 N N . ASN A 1 315 ? 1.576 13.274 -40.023 1.00 30.31 315 ASN A N 1
ATOM 2482 C CA . ASN A 1 315 ? 0.393 12.460 -39.786 1.00 30.31 315 ASN A CA 1
ATOM 2483 C C . ASN A 1 315 ? 0.332 12.207 -38.283 1.00 30.31 315 ASN A C 1
ATOM 2485 O O . ASN A 1 315 ? 0.868 11.226 -37.771 1.00 30.31 315 ASN A O 1
ATOM 2489 N N . GLY A 1 316 ? -0.293 13.155 -37.590 1.00 36.88 316 GLY A N 1
ATOM 2490 C CA . GLY A 1 316 ? -0.893 12.897 -36.296 1.00 36.88 316 GLY A CA 1
ATOM 2491 C C . GLY A 1 316 ? -2.100 11.978 -36.481 1.00 36.88 316 GLY A C 1
ATOM 2492 O O . GLY A 1 316 ? -3.047 12.321 -37.179 1.00 36.88 316 GLY A O 1
ATOM 2493 N N . SER A 1 317 ? -2.017 10.814 -35.854 1.00 26.06 317 SER A N 1
ATOM 2494 C CA . SER A 1 317 ? -3.112 9.922 -35.459 1.00 26.06 317 SER A CA 1
ATOM 2495 C C . SER A 1 317 ? -2.514 9.096 -34.313 1.00 26.06 317 SER A C 1
ATOM 2497 O O . SER A 1 317 ? -1.690 8.222 -34.559 1.00 26.06 317 SER A O 1
ATOM 2499 N N . ILE A 1 318 ? -2.590 9.521 -33.049 1.00 32.59 318 ILE A N 1
ATOM 2500 C CA . ILE A 1 318 ? -3.765 9.442 -32.163 1.00 32.59 318 ILE A CA 1
ATOM 2501 C C . ILE A 1 318 ? -4.533 8.138 -32.383 1.00 32.59 318 ILE A C 1
ATOM 2503 O O . ILE A 1 318 ? -5.435 8.108 -33.210 1.00 32.59 318 ILE A O 1
ATOM 2507 N N . GLN A 1 319 ? -4.148 7.101 -31.632 1.00 26.88 319 GLN A N 1
ATOM 2508 C CA . GLN A 1 319 ? -5.010 6.376 -30.683 1.00 26.88 319 GLN A CA 1
ATOM 2509 C C . GLN A 1 319 ? -4.107 5.912 -29.516 1.00 26.88 319 GLN A C 1
ATOM 2511 O O . GLN A 1 319 ? -3.194 5.126 -29.732 1.00 26.88 319 GLN A O 1
ATOM 2516 N N . ASN A 1 320 ? -4.140 6.662 -28.405 1.00 28.62 320 ASN A N 1
ATOM 2517 C CA . ASN A 1 320 ? -4.603 6.261 -27.057 1.00 28.62 320 ASN A CA 1
ATOM 2518 C C . ASN A 1 320 ? -3.510 5.523 -26.236 1.00 28.62 320 ASN A C 1
ATOM 2520 O O . ASN A 1 320 ? -3.002 4.511 -26.690 1.00 28.62 320 ASN A O 1
ATOM 2524 N N . GLU A 1 321 ? -3.058 5.979 -25.059 1.00 31.28 321 GLU A N 1
ATOM 2525 C CA . GLU A 1 321 ? -3.738 6.780 -24.025 1.00 31.28 321 GLU A CA 1
ATOM 2526 C C . GLU A 1 321 ? -2.839 7.840 -23.340 1.00 31.28 321 GLU A C 1
ATOM 2528 O O . GLU A 1 321 ? -1.620 7.716 -23.267 1.00 31.28 321 GLU A O 1
ATOM 2533 N N . ASP A 1 322 ? -3.524 8.874 -22.839 1.00 31.42 322 ASP A N 1
ATOM 2534 C CA . ASP A 1 322 ? -3.180 9.809 -21.758 1.00 31.42 322 ASP A CA 1
ATOM 2535 C C . ASP A 1 322 ? -2.193 10.988 -21.952 1.00 31.42 322 ASP A C 1
ATOM 2537 O O . ASP A 1 322 ? -1.043 11.020 -21.525 1.00 31.42 322 ASP A O 1
ATOM 2541 N N . PHE A 1 323 ? -2.809 12.092 -22.411 1.00 34.72 323 PHE A N 1
ATOM 2542 C CA . PHE A 1 323 ? -2.662 13.472 -21.911 1.00 34.72 323 PHE A CA 1
ATOM 2543 C C . PHE A 1 323 ? -1.339 14.244 -22.125 1.00 34.72 323 PHE A C 1
ATOM 2545 O O . PHE A 1 323 ? -0.531 14.387 -21.202 1.00 34.72 323 PHE A O 1
ATOM 2552 N N . ARG A 1 324 ? -1.261 14.974 -23.253 1.00 30.83 324 ARG A N 1
ATOM 2553 C CA . ARG A 1 324 ? -1.457 16.454 -23.389 1.00 30.83 324 ARG A CA 1
ATOM 2554 C C . ARG A 1 324 ? -0.758 16.984 -24.659 1.00 30.83 324 ARG A C 1
ATOM 2556 O O . ARG A 1 324 ? 0.397 16.659 -24.894 1.00 30.83 324 ARG A O 1
ATOM 2563 N N . TRP A 1 325 ? -1.396 17.899 -25.399 1.00 26.77 325 TRP A N 1
ATOM 2564 C CA . TRP A 1 325 ? -0.708 18.811 -26.330 1.00 26.77 325 TRP A CA 1
ATOM 2565 C C . TRP A 1 325 ? -1.192 20.254 -26.150 1.00 26.77 325 TRP A C 1
ATOM 2567 O O . TRP A 1 325 ? -2.391 20.517 -26.106 1.00 26.77 325 TRP A O 1
ATOM 2577 N N . VAL A 1 326 ? -0.230 21.176 -26.091 1.00 33.06 326 VAL A N 1
ATOM 2578 C CA . VAL A 1 326 ? -0.376 22.621 -26.303 1.00 33.06 326 VAL A CA 1
ATOM 2579 C C . VAL A 1 326 ? 0.369 22.940 -27.601 1.00 33.06 326 VAL A C 1
ATOM 2581 O O . VAL A 1 326 ? 1.559 22.648 -27.665 1.00 33.06 326 VAL A O 1
ATOM 2584 N N . ALA A 1 327 ? -0.302 23.523 -28.606 1.00 26.80 327 ALA A N 1
ATOM 2585 C CA . ALA A 1 327 ? 0.235 24.588 -29.476 1.00 26.80 327 ALA A CA 1
ATOM 2586 C C . ALA A 1 327 ? -0.764 25.019 -30.577 1.00 26.80 327 ALA A C 1
ATOM 2588 O O . ALA A 1 327 ? -0.852 24.418 -31.642 1.00 26.80 327 ALA A O 1
ATOM 2589 N N . LEU A 1 328 ? -1.433 26.139 -30.288 1.00 28.94 328 LEU A N 1
ATOM 2590 C CA . LEU A 1 328 ? -1.642 27.305 -31.159 1.00 28.94 328 LEU A CA 1
ATOM 2591 C C . LEU A 1 328 ? -2.482 27.163 -32.442 1.00 28.94 328 LEU A C 1
ATOM 2593 O O . LEU A 1 328 ? -1.989 27.014 -33.557 1.00 28.94 328 LEU A O 1
ATOM 2597 N N . LEU A 1 329 ? -3.773 27.432 -32.238 1.00 26.97 329 LEU A N 1
ATOM 2598 C CA . LEU A 1 329 ? -4.593 28.352 -33.032 1.00 26.97 329 LEU A CA 1
ATOM 2599 C C . LEU A 1 329 ? -3.777 29.431 -33.779 1.00 26.97 329 LEU A C 1
ATOM 2601 O O . LEU A 1 329 ? -3.168 30.297 -33.152 1.00 26.97 329 LEU A O 1
ATOM 2605 N N . PHE A 1 330 ? -3.897 29.469 -35.108 1.00 26.14 330 PHE A N 1
ATOM 2606 C CA . PHE A 1 330 ? -3.931 30.732 -35.846 1.00 26.14 330 PHE A CA 1
ATOM 2607 C C . PHE A 1 330 ? -5.379 31.001 -36.277 1.00 26.14 330 PHE A C 1
ATOM 2609 O O . PHE A 1 330 ? -5.903 30.360 -37.179 1.00 26.14 330 PHE A O 1
ATOM 2616 N N . LEU A 1 331 ? -5.984 31.953 -35.559 1.00 27.42 331 LEU A N 1
ATOM 2617 C CA . LEU A 1 331 ? -7.040 32.889 -35.960 1.00 27.42 331 LEU A CA 1
ATOM 2618 C C . LEU A 1 331 ? -8.246 32.351 -36.752 1.00 27.42 331 LEU A C 1
ATOM 2620 O O . LEU A 1 331 ? -8.253 32.346 -37.980 1.00 27.42 331 LEU A O 1
ATOM 2624 N N . VAL A 1 332 ? -9.350 32.133 -36.031 1.00 31.53 332 VAL A N 1
ATOM 2625 C CA . VAL A 1 332 ? -10.690 32.465 -36.537 1.00 31.53 332 VAL A CA 1
ATOM 2626 C C . VAL A 1 332 ? -11.402 33.351 -35.516 1.00 31.53 332 VAL A C 1
ATOM 2628 O O . VAL A 1 332 ? -11.776 32.888 -34.447 1.00 31.53 332 VAL A O 1
ATOM 2631 N N . VAL A 1 333 ? -11.603 34.619 -35.879 1.00 28.33 333 VAL A N 1
ATOM 2632 C CA . VAL A 1 333 ? -12.733 35.481 -35.478 1.00 28.33 333 VAL A CA 1
ATOM 2633 C C . VAL A 1 333 ? -12.944 36.373 -36.718 1.00 28.33 333 VAL A C 1
ATOM 2635 O O . VAL A 1 333 ? -11.987 36.971 -37.196 1.00 28.33 333 VAL A O 1
ATOM 2638 N N . LEU A 1 334 ? -14.088 36.391 -37.403 1.00 26.69 334 LEU A N 1
ATOM 2639 C CA . LEU A 1 334 ? -15.344 36.972 -36.940 1.00 26.69 334 LEU A CA 1
ATOM 2640 C C . LEU A 1 334 ? -16.556 36.467 -37.733 1.00 26.69 334 LEU A C 1
ATOM 2642 O O . LEU A 1 334 ? -16.508 36.217 -38.935 1.00 26.69 334 LEU A O 1
ATOM 2646 N N . VAL A 1 335 ? -17.651 36.404 -36.984 1.00 30.97 335 VAL A N 1
ATOM 2647 C CA . VAL A 1 335 ? -19.051 36.236 -37.369 1.00 30.97 335 VAL A CA 1
ATOM 2648 C C . VAL A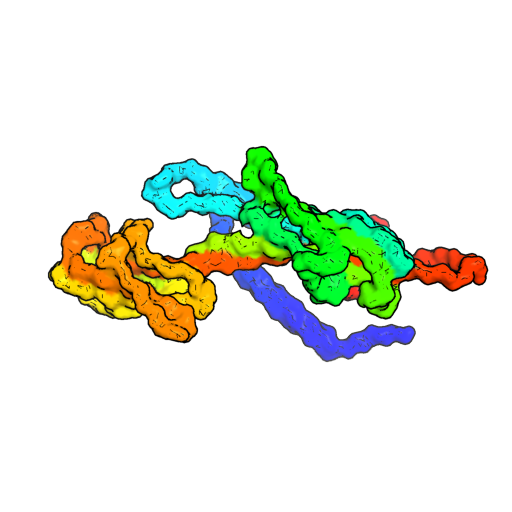 1 335 ? -19.574 37.437 -38.177 1.00 30.97 335 VAL A C 1
ATOM 2650 O O . VAL A 1 335 ? -19.182 38.572 -37.925 1.00 30.97 335 VAL A O 1
ATOM 2653 N N . ALA A 1 336 ? -20.548 37.137 -39.046 1.00 27.06 336 ALA A N 1
ATOM 2654 C CA . ALA A 1 336 ? -21.616 37.988 -39.593 1.00 27.06 336 ALA A CA 1
ATOM 2655 C C . ALA A 1 336 ? -21.257 39.171 -40.509 1.00 27.06 336 ALA A C 1
ATOM 2657 O O . ALA A 1 336 ? -20.729 40.190 -40.074 1.00 27.06 336 ALA A O 1
ATOM 2658 N N . SER A 1 337 ? -21.797 39.152 -41.732 1.00 28.52 337 SER A N 1
ATOM 2659 C CA . SER A 1 337 ? -23.042 39.870 -42.074 1.00 28.52 337 SER A CA 1
ATOM 2660 C C . SER A 1 337 ? -23.349 39.752 -43.573 1.00 28.52 337 SER A C 1
ATOM 2662 O O . SER A 1 337 ? -22.430 39.798 -44.385 1.00 28.52 337 SER A O 1
ATOM 2664 N N . THR A 1 338 ? -24.656 39.684 -43.862 1.00 36.44 338 THR A N 1
ATOM 2665 C CA . THR A 1 338 ? -25.388 39.668 -45.152 1.00 36.44 338 THR A CA 1
ATOM 2666 C C . THR A 1 338 ? -25.374 38.398 -45.983 1.00 36.44 338 THR A C 1
ATOM 2668 O O . THR A 1 338 ? -24.285 37.987 -46.434 1.00 36.44 338 THR A O 1
#

Solvent-accessible surface area (backbone atoms only — not comparable to full-atom values): 20104 Å² total; per-residue (Å²): 138,80,87,77,75,53,71,67,60,55,51,52,51,50,53,53,49,50,54,49,50,52,55,49,50,52,52,50,50,58,51,49,76,71,54,92,44,75,73,54,57,57,58,41,70,70,42,97,42,72,76,51,29,52,48,51,54,50,54,48,53,50,51,53,40,56,70,62,49,79,82,68,96,82,56,97,73,79,59,74,71,67,39,78,55,94,67,55,33,47,79,41,68,80,61,86,53,44,44,77,69,37,81,44,55,36,39,36,42,42,60,61,17,35,62,67,49,48,75,46,51,24,52,68,90,38,70,66,56,95,82,52,90,42,49,73,50,79,50,68,51,68,51,96,84,73,30,24,36,28,37,34,34,43,36,39,65,39,46,73,91,53,38,60,98,49,32,29,40,42,33,41,33,39,42,32,65,44,79,47,78,33,36,15,43,34,41,36,34,26,73,70,18,70,42,54,46,78,45,74,62,72,75,98,28,30,44,74,40,66,84,63,78,60,50,50,71,69,38,73,48,59,35,39,32,37,46,52,99,79,54,80,44,80,44,53,27,43,69,91,34,76,46,62,67,91,32,50,47,80,48,74,55,98,82,77,53,54,31,44,32,41,46,49,68,40,49,76,89,67,38,59,97,53,34,32,38,38,33,39,35,27,44,36,72,51,76,45,74,40,58,33,77,49,78,32,38,55,57,80,88,76,77,98,80,69,89,74,74,82,72,83,72,86,72,87,72,90,83,85,86,86,88,86,89,90,86,79,88,83,84,91,83,84,83,88,85,136

Sequence (338 aa):
MEDDASLGELEEKINLLTLKEDSLKELDREIEIGVEDDALEEEIACSENYKEKINVARTKVQLMLRELSCTNAASGLCIRHAVLPLEDPIIRGLRSQYQIGDPVNLTCSYGPSKPNASLTWYINDRKVPTGSEEVVENGHFVDAETLWHAHSRVSFVAQASHFWHGTMEVRCASHSALPYFVSSEELTIRDYGRIVDVSGPRINGPRLEGARDYYSLGNVIDLSCRADATSHELKWHMNDREAPDSYVSTTSNGHGAATLRLNFRLAEQHFNKGELRLKCVSRQLREFTAASELRVPVSDKRHSSGLQVYFARANGSIQNEDFRWVALLFLVVLVAST

Foldseek 3Di:
DDPPDDPVVVVVVVVVVVVVVVVVVVVVVVLCVVDPDPVLCVCLVPDPDPLVSVVSSVVVVLVVLVVLADDDPPQVDRPPRWDDDSDFWDKDQDDQAAAQFDKGKIKTKDDQGPPDKDKWKDKPNHTDDDPDQKHKDKDWDADPVRGIMIMMMIIHGHHPVQADVQKMKMKMKIKDKDKDKDKEFKWKAFPQWQQTDTDDDDDQHWYKDDDDRTDHQQDKDKIKTKHDQQFDDKFKDKPSHTDDPVQWDWDDPPPRIIIIIGIDGRHPVSDDVRMIIMMMMTIGIDMDMGMDMDMHGHDDPDDDDDPPPPPPPPDDDDDDDDDDDDDDDDDDDDDDDD

InterPro domains:
  IPR007110 Immunoglobulin-like domain [PS50835] (89-188)
  IPR013783 Immunoglobulin-like fold [G3DSA:2.60.40.10] (89-190)
  IPR036179 Immunoglobulin-like domain superfamily [SSF48726] (87-140)

Mean predicted aligned error: 16.46 Å

Nearest PDB structures (foldseek):
  4ozh-assembly2_F  TM=7.198E-01  e=1.517E-02  Homo sapiens
  4elk-assembly1_B  TM=2.314E-01  e=2.163E-03  Mus musculus
  3qh3-assembly2_D  TM=2.028E-01  e=1.481E-03  Homo sapiens
  7t2c-assembly1_E  TM=1.970E-01  e=3.923E-03  Homo sapiens
  4wwk-assembly1_B  TM=1.915E-01  e=6.047E-03  Homo sapiens

Secondary structure (DSSP, 8-state):
------HHHHHHHHHHHHHHHHHHHHHHHHHHTT---HHHHHHHHT--SHHHHHHHHHHHHHHHHHHTS-S-TTSS------B--SSPPEEE---S-B-TT-EEEEEEEEEEEBSPPEEEEEETTEE--TTSSSEEEEEEEE-TTS-EEEEEEEEEE--GGG-BTTEEEEEEEEEEEEEEEEE-PEEEEEGGGTEEEEES--SSPPEEE---S---TTPEEEEEEE--TT--EEEEEETTEEPPGGGEEEEE-TTS-EEEEEEEE--GGG-BTTEEEEEEEEEEEEEEEEEEEEEEEB---S---S--------------------------------

Organism: Rhipicephalus microplus (NCBI:txid6941)